Protein AF-A0A2N2G8U5-F1 (afdb_monomer)

Nearest PDB structures (foldseek):
  8p4y-assembly1_A  TM=1.638E-01  e=3.441E-01  synthetic construct
  2b5u-assembly2_C  TM=2.446E-01  e=1.918E+00  Escherichia coli

pLDDT: mean 85.61, std 13.45, range [39.53, 96.75]

Sequence (217 aa):
MKTKTIYDEILYKLIGARHGSTLIQLEGQDVLARWKEFIDVMLEFGFGPDELAEFIALLEQHRALIHDRSQSVIAKGVSLDTRNAIINDGWTWFSKVRASFARLSRTDAEVARALNEANTDLDPQLPEVIRQLKTLLQNKGSLLSPAIPVATRLTEADDLVARLVTIFGEANNAKGKPMDDTAEIDLLDGKLYVIIRDFNEAGRAAVRAGLLPDRAP

Foldseek 3Di:
DDDDDDDDLVNLLVQLVVDDLVVLLVLLVVLLVVCVVCQVLCVVVVSHPVVSVVSVVLSVVLVVLVVVVVVVVVVVVVLVVLLVVLLVLLVVLLVLLLVQCVVVLVPDVVSVVLNVVLDDPDSLCSLVSLVSSLVVLVVCVVVTDPPRPSVVSNVSSVVSSVSSCVSVVVVVVPPPPPPVSSSVSSSSSSVSVVSSVSSVVSVVVCCVVVNDPPDDD

Secondary structure (DSSP, 8-state):
-PPPPPP-HHHHHHHHTTS-HHHHHHHHHHHHHHHHHTHHHHHTTT--HHHHHHHHHHHHHHHHHHHHHHHHHHHHHHHHHHHHHHHHHHHHHHHHHHHHHTTGGGT-HHHHHHHHHT----GGGHHHHHHHHHHHHHHHGGGS-TTS-HHHHHHHHHHHHHHHHHHHHHHHHGGGSHHHHHHHHHHHHHHHHHHHHHHHHHHHHHHHTTSS-SS--

Mean predicted aligned error: 12.51 Å

Radius of gyration: 31.38 Å; Cα contacts (8 Å, |Δi|>4): 163; chains: 1; bounding box: 62×29×88 Å

Solvent-accessible surface area (backbone atoms only — not comparable to full-atom values): 12260 Å² total; per-residue (Å²): 132,83,84,85,78,87,79,52,71,68,56,22,24,63,48,8,71,74,51,58,61,72,56,52,53,49,53,48,54,56,48,52,53,51,46,67,74,41,32,80,68,35,36,83,73,74,46,35,73,67,57,48,49,53,50,50,55,52,54,51,54,48,51,51,51,56,51,51,49,54,52,50,52,50,51,48,51,56,49,49,53,52,48,52,50,54,53,49,52,48,53,51,51,52,50,53,55,53,59,68,40,57,69,53,34,77,76,34,69,67,54,36,47,53,56,58,72,49,60,80,93,51,76,90,51,45,44,59,33,47,50,54,51,43,53,46,44,73,75,49,40,87,78,45,63,87,87,54,64,54,72,60,54,53,58,53,44,56,59,45,32,54,56,46,50,51,57,62,56,49,60,70,65,59,76,75,57,70,68,60,66,53,52,54,51,18,30,47,36,16,51,52,48,52,53,53,51,51,52,52,53,45,51,56,48,35,34,75,71,67,76,40,74,94,60,83,134

Structure (mmCIF, N/CA/C/O backbone):
data_AF-A0A2N2G8U5-F1
#
_entry.id   AF-A0A2N2G8U5-F1
#
loop_
_atom_site.group_PDB
_atom_site.id
_atom_site.type_symbol
_atom_site.label_atom_id
_atom_site.label_alt_id
_atom_site.label_comp_id
_atom_site.label_asym_id
_atom_site.label_entity_id
_atom_site.label_seq_id
_atom_site.pdbx_PDB_ins_code
_atom_site.Cartn_x
_atom_site.Cartn_y
_atom_site.Cartn_z
_atom_site.occupancy
_atom_site.B_iso_or_equiv
_atom_site.auth_seq_id
_atom_site.auth_comp_id
_atom_site.auth_asym_id
_atom_site.auth_atom_id
_atom_site.pdbx_PDB_model_num
ATOM 1 N N . MET A 1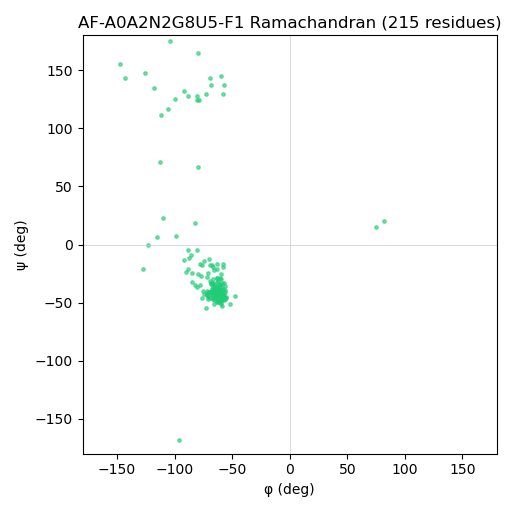 1 ? 6.379 1.447 -46.218 1.00 45.28 1 MET A N 1
ATOM 2 C CA . MET A 1 1 ? 6.858 2.328 -45.131 1.00 45.28 1 MET A CA 1
ATOM 3 C C . MET A 1 1 ? 5.762 2.362 -44.072 1.00 45.28 1 MET A C 1
ATOM 5 O O . MET A 1 1 ? 4.639 2.677 -44.441 1.00 45.28 1 MET A O 1
ATOM 9 N N . LYS A 1 2 ? 6.008 1.919 -42.828 1.00 53.41 2 LYS A N 1
ATOM 10 C CA . LYS A 1 2 ? 4.979 2.000 -41.771 1.00 53.41 2 LYS A CA 1
ATOM 11 C C . LYS A 1 2 ? 4.748 3.477 -41.427 1.00 53.41 2 LYS A C 1
ATOM 13 O O . LYS A 1 2 ? 5.720 4.223 -41.326 1.00 53.41 2 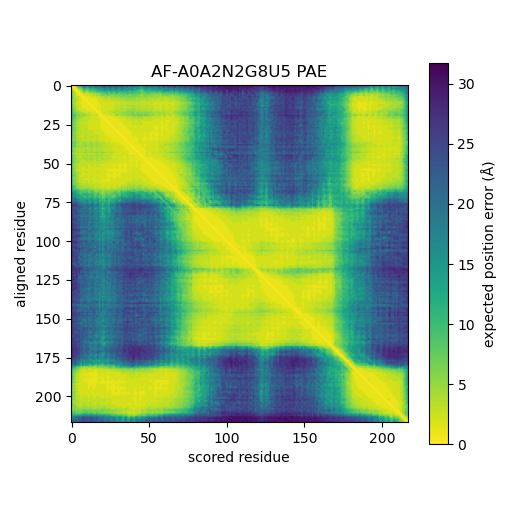LYS A O 1
ATOM 18 N N . THR A 1 3 ? 3.494 3.892 -41.260 1.00 59.34 3 THR A N 1
ATOM 19 C CA . THR A 1 3 ? 3.146 5.236 -40.778 1.00 59.34 3 THR A CA 1
ATOM 20 C C . THR A 1 3 ? 3.780 5.456 -39.405 1.00 59.34 3 THR A C 1
ATOM 22 O O . THR A 1 3 ? 3.652 4.600 -38.530 1.00 59.34 3 THR A O 1
ATOM 25 N N . LYS A 1 4 ? 4.495 6.570 -39.222 1.00 68.62 4 LYS A N 1
ATOM 26 C CA . LYS A 1 4 ? 5.050 6.949 -37.919 1.00 68.62 4 LYS A CA 1
ATOM 27 C C . LYS A 1 4 ? 3.934 7.561 -37.074 1.00 68.62 4 LYS A C 1
ATOM 29 O O . LYS A 1 4 ? 3.266 8.491 -37.518 1.00 68.62 4 LYS A O 1
ATOM 34 N N . THR A 1 5 ? 3.718 7.008 -35.885 1.00 76.06 5 THR A N 1
ATOM 35 C CA . THR A 1 5 ? 2.728 7.501 -34.923 1.00 76.06 5 THR A CA 1
ATOM 36 C C . THR A 1 5 ? 3.394 8.502 -33.989 1.00 76.06 5 THR A C 1
ATOM 38 O O . THR A 1 5 ? 4.467 8.219 -33.463 1.00 76.06 5 THR A O 1
ATOM 41 N N . ILE A 1 6 ? 2.760 9.655 -33.778 1.00 83.12 6 ILE A N 1
ATOM 42 C CA . ILE A 1 6 ? 3.148 10.588 -32.717 1.00 83.12 6 ILE A CA 1
ATOM 43 C C . ILE A 1 6 ? 2.539 10.071 -31.415 1.00 83.12 6 ILE A C 1
ATOM 45 O O . ILE A 1 6 ? 1.342 9.785 -31.366 1.00 83.12 6 ILE A O 1
ATOM 49 N N . TYR A 1 7 ? 3.366 9.933 -30.385 1.00 86.12 7 TYR A N 1
ATOM 50 C CA . TYR A 1 7 ? 2.936 9.483 -29.069 1.00 86.12 7 TYR A CA 1
ATOM 51 C C . TYR A 1 7 ? 2.769 10.677 -28.133 1.00 86.12 7 TYR A C 1
ATOM 53 O O . TYR A 1 7 ? 3.701 11.458 -27.948 1.00 86.12 7 TYR A O 1
ATOM 61 N N . ASP A 1 8 ? 1.589 10.795 -27.535 1.00 88.50 8 ASP A N 1
ATOM 62 C CA . ASP A 1 8 ? 1.323 11.670 -26.399 1.00 88.50 8 ASP A CA 1
ATOM 63 C C . ASP A 1 8 ? 1.230 10.845 -25.104 1.00 88.50 8 ASP A C 1
ATOM 65 O O . ASP A 1 8 ? 1.303 9.611 -25.113 1.00 88.50 8 ASP A O 1
ATOM 69 N N . GLU A 1 9 ? 1.084 11.518 -23.962 1.00 88.38 9 GLU A N 1
ATOM 70 C CA . GLU A 1 9 ? 0.987 10.837 -22.666 1.00 88.38 9 GLU A CA 1
ATOM 71 C C . GLU A 1 9 ? -0.193 9.864 -22.587 1.00 88.38 9 GLU A C 1
ATOM 73 O O . GLU A 1 9 ? -0.090 8.829 -21.930 1.00 88.38 9 GLU A O 1
ATOM 78 N N . ILE A 1 10 ? -1.306 10.173 -23.257 1.00 87.44 10 ILE A N 1
ATOM 79 C CA . ILE A 1 10 ? -2.502 9.325 -23.260 1.00 87.44 10 ILE A CA 1
ATOM 80 C C . ILE A 1 10 ? -2.195 8.018 -23.989 1.00 87.44 10 ILE A C 1
ATOM 82 O O . ILE A 1 10 ? -2.493 6.935 -23.482 1.00 87.44 10 ILE A O 1
ATOM 86 N N . LEU A 1 11 ? -1.569 8.101 -25.161 1.00 87.56 11 LEU A N 1
ATOM 87 C CA . LEU A 1 11 ? -1.231 6.936 -25.959 1.00 87.56 11 LEU A CA 1
ATOM 88 C C . LEU A 1 11 ? -0.156 6.083 -25.284 1.00 87.56 11 LEU A C 1
ATOM 90 O O . LEU A 1 11 ? -0.267 4.858 -25.307 1.00 87.56 11 LEU A O 1
ATOM 94 N N . TYR A 1 12 ? 0.838 6.700 -24.639 1.00 91.81 12 TYR A N 1
ATOM 95 C CA . TYR A 1 12 ? 1.815 5.961 -23.839 1.00 91.81 12 TYR A CA 1
ATOM 96 C C . TYR A 1 12 ? 1.148 5.216 -22.680 1.00 91.81 12 TYR A C 1
ATOM 98 O O . TYR A 1 12 ? 1.357 4.013 -22.562 1.00 91.81 12 TYR A O 1
ATOM 106 N N . LYS A 1 13 ? 0.276 5.867 -21.900 1.00 88.19 13 LYS A N 1
ATOM 107 C CA . LYS A 1 13 ? -0.477 5.200 -20.821 1.00 88.19 13 LYS A CA 1
ATOM 108 C C . LYS A 1 13 ? -1.311 4.028 -21.341 1.00 88.19 13 LYS A C 1
ATOM 110 O O . LYS A 1 13 ? -1.303 2.953 -20.755 1.00 88.19 13 LYS A O 1
ATOM 115 N N . LEU A 1 14 ? -1.990 4.197 -22.480 1.00 87.75 14 LEU A N 1
ATOM 116 C CA . LEU A 1 14 ? -2.773 3.123 -23.108 1.00 87.75 14 LEU A CA 1
ATOM 117 C C . LEU A 1 14 ? -1.921 1.935 -23.564 1.00 87.75 14 LEU A C 1
ATOM 119 O O . LEU A 1 14 ? -2.423 0.811 -23.597 1.00 87.75 14 LEU A O 1
ATOM 123 N N . ILE A 1 15 ? -0.675 2.181 -23.970 1.00 88.25 15 ILE A N 1
ATOM 124 C CA . ILE A 1 15 ? 0.283 1.126 -24.301 1.00 88.25 15 ILE A CA 1
ATOM 125 C C . ILE A 1 15 ? 0.752 0.455 -23.014 1.00 88.25 15 ILE A C 1
ATOM 127 O O . ILE A 1 15 ? 0.601 -0.757 -22.896 1.00 88.25 15 ILE A O 1
ATOM 131 N N . GLY A 1 16 ? 1.259 1.220 -22.046 1.00 87.12 16 GLY A N 1
ATOM 132 C CA . GLY A 1 16 ? 1.810 0.671 -20.810 1.00 87.12 16 GLY A CA 1
ATOM 133 C C . GLY A 1 16 ? 0.798 -0.134 -20.008 1.00 87.12 16 GLY A C 1
ATOM 134 O O . GLY A 1 16 ? 1.109 -1.250 -19.624 1.00 87.12 16 GLY A O 1
ATOM 135 N N . ALA A 1 17 ? -0.460 0.309 -19.924 1.00 86.69 17 ALA A N 1
ATOM 136 C CA . ALA A 1 17 ? -1.533 -0.437 -19.257 1.00 86.69 17 ALA A CA 1
ATOM 137 C C . ALA A 1 17 ? -1.781 -1.855 -19.831 1.00 86.69 17 ALA A C 1
ATOM 139 O O . ALA A 1 17 ? -2.457 -2.673 -19.206 1.00 86.69 17 ALA A O 1
ATOM 140 N N . ARG A 1 18 ? -1.280 -2.163 -21.039 1.00 87.38 18 ARG A N 1
ATOM 141 C CA . ARG A 1 18 ? -1.387 -3.491 -21.677 1.00 87.38 18 ARG A CA 1
ATOM 142 C C . ARG A 1 18 ? -0.202 -4.405 -21.377 1.00 87.38 18 ARG A C 1
ATOM 144 O O . ARG A 1 18 ? -0.283 -5.597 -21.674 1.00 87.38 18 ARG A O 1
ATOM 151 N N . HIS A 1 19 ? 0.885 -3.868 -20.835 1.00 84.00 19 HIS A N 1
ATOM 152 C CA . HIS A 1 19 ? 2.121 -4.591 -20.571 1.00 84.00 19 HIS A CA 1
ATOM 153 C C . HIS A 1 19 ? 2.400 -4.595 -19.065 1.00 84.00 19 HIS A C 1
ATOM 155 O O . HIS A 1 19 ? 2.258 -3.590 -18.387 1.00 84.00 19 HIS A O 1
ATOM 161 N N . GLY A 1 20 ? 2.768 -5.748 -18.504 1.00 82.06 20 GLY A N 1
ATOM 162 C CA . GLY A 1 20 ? 3.081 -5.817 -17.076 1.00 82.06 20 GLY A CA 1
ATOM 163 C C . GLY A 1 20 ? 4.417 -5.139 -16.770 1.00 82.06 20 GLY A C 1
ATOM 164 O O . GLY A 1 20 ? 5.421 -5.512 -17.375 1.00 82.06 20 GLY A O 1
ATOM 165 N N . SER A 1 21 ? 4.461 -4.236 -15.786 1.00 87.44 21 SER A N 1
ATOM 166 C CA . SER A 1 21 ? 5.664 -3.448 -15.463 1.00 87.44 21 SER A CA 1
ATOM 167 C C . SER A 1 21 ? 6.899 -4.301 -15.157 1.00 87.44 21 SER A C 1
ATOM 169 O O . SER A 1 21 ? 8.015 -3.983 -15.556 1.00 87.44 21 SER A O 1
ATOM 171 N N . THR A 1 22 ? 6.732 -5.464 -14.517 1.00 87.25 22 THR A N 1
ATOM 172 C CA . THR A 1 22 ? 7.847 -6.404 -14.299 1.00 87.25 22 THR A CA 1
ATOM 173 C C . THR A 1 22 ? 8.424 -6.947 -15.609 1.00 87.25 22 THR A C 1
ATOM 175 O O . THR A 1 22 ? 9.636 -7.104 -15.714 1.00 87.25 22 THR A O 1
ATOM 178 N N . LEU A 1 23 ? 7.580 -7.217 -16.610 1.00 89.00 23 LEU A N 1
ATOM 179 C CA . LEU A 1 23 ? 8.029 -7.689 -17.921 1.00 89.00 23 LEU A CA 1
ATOM 180 C C . LEU A 1 23 ? 8.753 -6.576 -18.679 1.00 89.00 23 LEU A C 1
ATOM 182 O O . LEU A 1 23 ? 9.840 -6.821 -19.188 1.00 89.00 23 LEU A O 1
ATOM 186 N N . ILE A 1 24 ? 8.212 -5.351 -18.678 1.00 93.00 24 ILE A N 1
ATOM 187 C CA . ILE A 1 24 ? 8.877 -4.188 -19.286 1.00 93.00 24 ILE A CA 1
ATOM 188 C C . ILE A 1 24 ? 10.235 -3.925 -18.634 1.00 93.00 24 ILE A C 1
ATOM 190 O O . ILE A 1 24 ? 11.216 -3.677 -19.332 1.00 93.00 24 ILE A O 1
ATOM 194 N N . GLN A 1 25 ? 10.328 -4.039 -17.307 1.00 92.44 25 GLN A N 1
ATOM 195 C CA . GLN A 1 25 ? 11.598 -3.884 -16.604 1.00 92.44 25 GLN A CA 1
ATOM 196 C C . GLN A 1 25 ? 12.623 -4.942 -17.031 1.00 92.44 25 GLN A C 1
ATOM 198 O O . GLN A 1 25 ? 13.787 -4.601 -17.229 1.00 92.44 25 GLN A O 1
ATOM 203 N N . LEU A 1 26 ? 12.215 -6.208 -17.166 1.00 92.12 26 LEU A N 1
ATOM 204 C CA . LEU A 1 26 ? 13.095 -7.295 -17.606 1.00 92.12 26 LEU A CA 1
ATOM 205 C C . LEU A 1 26 ? 13.548 -7.099 -19.057 1.00 92.12 26 LEU A C 1
ATOM 207 O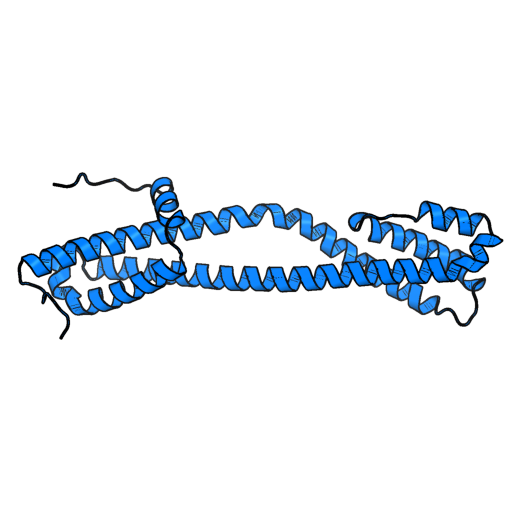 O . LEU A 1 26 ? 14.748 -7.073 -19.320 1.00 92.12 26 LEU A O 1
ATOM 211 N N . GLU A 1 27 ? 12.607 -6.872 -19.976 1.00 93.31 27 GLU A N 1
ATOM 212 C CA . GLU A 1 27 ? 12.915 -6.609 -21.388 1.00 93.31 27 GLU A CA 1
ATOM 213 C C . GLU A 1 27 ? 13.807 -5.372 -21.554 1.00 93.31 27 GLU A C 1
ATOM 215 O O . GLU A 1 27 ? 14.711 -5.358 -22.390 1.00 93.31 27 GLU A O 1
ATOM 220 N N . GLY A 1 28 ? 13.601 -4.342 -20.729 1.00 94.12 28 GLY A N 1
ATOM 221 C CA . GLY A 1 28 ? 14.431 -3.146 -20.731 1.00 94.12 28 GLY A CA 1
ATOM 222 C C . GLY A 1 28 ? 15.876 -3.413 -20.309 1.00 94.12 28 GLY A C 1
ATOM 223 O O . GLY A 1 28 ? 16.792 -2.851 -20.906 1.00 94.12 28 GLY A O 1
ATOM 224 N N . GLN A 1 29 ? 16.108 -4.299 -19.333 1.00 94.38 29 GLN A N 1
ATOM 225 C CA . GLN A 1 29 ? 17.464 -4.715 -18.945 1.00 94.38 29 GLN A CA 1
ATOM 226 C C . GLN A 1 29 ? 18.150 -5.529 -20.053 1.00 94.38 29 GLN A C 1
ATOM 228 O O . GLN A 1 29 ? 19.331 -5.310 -20.327 1.00 94.38 29 GLN A O 1
ATOM 233 N N . ASP A 1 30 ? 17.409 -6.406 -20.733 1.00 93.31 30 ASP A N 1
ATOM 234 C CA . ASP A 1 30 ? 17.931 -7.179 -21.865 1.00 93.31 30 ASP A CA 1
ATOM 235 C C . ASP A 1 30 ? 18.315 -6.268 -23.042 1.00 93.31 30 ASP A C 1
ATOM 237 O O . ASP A 1 30 ? 19.391 -6.414 -23.632 1.00 93.31 30 ASP A O 1
ATOM 241 N N . VAL A 1 31 ? 17.460 -5.292 -23.372 1.00 94.50 31 VAL A N 1
ATOM 242 C CA . VAL A 1 31 ? 17.755 -4.279 -24.396 1.00 94.50 31 VAL A CA 1
ATOM 243 C C . VAL A 1 31 ? 18.943 -3.418 -23.991 1.00 94.50 31 VAL A C 1
ATOM 245 O O . VAL A 1 31 ? 19.820 -3.201 -24.818 1.00 94.50 31 VAL A O 1
ATOM 248 N N . LEU A 1 32 ? 19.025 -2.977 -22.734 1.00 95.12 32 LEU A N 1
ATOM 249 C CA . LEU A 1 32 ? 20.158 -2.201 -22.227 1.00 95.12 32 LEU A CA 1
ATOM 250 C C . LEU A 1 32 ? 21.490 -2.936 -22.437 1.00 95.12 32 LEU A C 1
ATOM 252 O O . LEU A 1 32 ? 22.464 -2.330 -22.887 1.00 95.12 32 LEU A O 1
ATOM 256 N N . ALA A 1 33 ? 21.540 -4.233 -22.123 1.00 93.75 33 ALA A N 1
ATOM 257 C CA . ALA A 1 33 ? 22.739 -5.044 -22.315 1.00 93.75 33 ALA A CA 1
ATOM 258 C C . ALA A 1 33 ? 23.136 -5.127 -23.799 1.00 93.75 33 ALA A C 1
ATOM 260 O O . ALA A 1 33 ? 24.279 -4.831 -24.145 1.00 93.75 33 ALA A O 1
ATOM 261 N N . ARG A 1 34 ? 22.177 -5.441 -24.680 1.00 91.69 34 ARG A N 1
ATOM 262 C CA . ARG A 1 34 ? 22.410 -5.541 -26.133 1.00 91.69 34 ARG A CA 1
ATOM 263 C C . ARG A 1 34 ? 22.779 -4.210 -26.772 1.00 91.69 34 ARG A C 1
ATOM 265 O O . ARG A 1 34 ? 23.605 -4.166 -27.676 1.00 91.69 34 ARG A O 1
ATOM 272 N N . TRP A 1 35 ? 22.164 -3.122 -26.326 1.00 94.69 35 TRP A N 1
ATOM 273 C CA . TRP A 1 35 ? 22.453 -1.792 -26.844 1.00 94.69 35 TRP A CA 1
ATOM 274 C C . TRP A 1 35 ? 23.889 -1.396 -26.512 1.00 94.69 35 TRP A C 1
ATOM 276 O O . TRP A 1 35 ? 24.611 -0.954 -27.396 1.00 94.69 35 TRP A O 1
ATOM 286 N N . LYS A 1 36 ? 24.350 -1.652 -25.282 1.00 93.88 36 LYS A N 1
ATOM 287 C CA . LYS A 1 36 ? 25.759 -1.449 -24.911 1.00 93.88 36 LYS A CA 1
ATOM 288 C C . LYS A 1 36 ? 26.717 -2.306 -25.738 1.00 93.88 36 LYS A C 1
ATOM 290 O O . LYS A 1 36 ? 27.770 -1.816 -26.123 1.00 93.88 36 LYS A O 1
ATOM 295 N N . GLU A 1 37 ? 26.358 -3.562 -25.997 1.00 93.31 37 GLU A N 1
ATOM 296 C CA . GLU A 1 37 ? 27.172 -4.495 -26.786 1.00 93.31 37 GLU A CA 1
ATOM 297 C C . GLU A 1 37 ? 27.342 -4.039 -28.242 1.00 93.31 37 GLU A C 1
ATOM 299 O O . GLU A 1 37 ? 28.440 -4.110 -28.787 1.00 93.31 37 GLU A O 1
ATOM 304 N N . PHE A 1 38 ? 26.273 -3.532 -28.858 1.00 92.19 38 PHE A N 1
ATOM 305 C CA . PHE A 1 38 ? 26.242 -3.188 -30.282 1.00 92.19 38 PHE A CA 1
ATOM 306 C C . PHE A 1 38 ? 26.179 -1.684 -30.555 1.00 92.19 38 PHE A C 1
ATOM 308 O O . PHE A 1 38 ? 25.719 -1.279 -31.623 1.00 92.19 38 PHE A O 1
ATOM 315 N N . ILE A 1 39 ? 26.621 -0.848 -29.612 1.00 92.44 39 ILE A N 1
ATOM 316 C CA . ILE A 1 39 ? 26.421 0.605 -29.687 1.00 92.44 39 ILE A CA 1
ATOM 317 C C . ILE A 1 39 ? 27.013 1.229 -30.953 1.00 92.44 39 ILE A C 1
ATOM 319 O O . ILE A 1 39 ? 26.363 2.069 -31.567 1.00 92.44 39 ILE A O 1
ATOM 323 N N . ASP A 1 40 ? 28.180 0.762 -31.400 1.00 92.12 40 ASP A N 1
ATOM 324 C CA . ASP A 1 40 ? 28.836 1.286 -32.603 1.00 92.12 40 ASP A CA 1
ATOM 325 C C . ASP A 1 40 ? 28.002 1.035 -33.868 1.00 92.12 40 ASP A C 1
ATOM 327 O O . ASP A 1 40 ? 27.869 1.916 -34.714 1.00 92.12 40 ASP A O 1
ATOM 331 N N . VAL A 1 41 ? 27.381 -0.145 -33.978 1.00 91.31 41 VAL A N 1
ATOM 332 C CA . VAL A 1 41 ? 26.504 -0.495 -35.108 1.00 91.31 41 VAL A CA 1
ATOM 333 C C . VAL A 1 41 ? 25.165 0.226 -34.990 1.00 91.31 41 VAL A C 1
ATOM 335 O O . VAL A 1 41 ? 24.631 0.734 -35.971 1.00 91.31 41 VAL A O 1
ATOM 338 N N . MET A 1 42 ? 24.605 0.282 -33.783 1.00 90.25 42 MET A N 1
ATOM 339 C CA . MET A 1 42 ? 23.291 0.872 -33.528 1.00 90.25 42 MET A CA 1
ATOM 340 C C . MET A 1 42 ? 23.293 2.402 -33.660 1.00 90.25 42 MET A C 1
ATOM 342 O O . MET A 1 42 ? 22.261 2.978 -34.015 1.00 90.25 42 MET A O 1
ATOM 346 N N . LEU A 1 43 ? 24.448 3.052 -33.488 1.00 90.94 43 LEU A N 1
ATOM 347 C CA . LEU A 1 43 ? 24.638 4.477 -33.756 1.00 90.94 43 LEU A CA 1
ATOM 348 C C . LEU A 1 43 ? 24.259 4.845 -35.200 1.00 90.94 43 LEU A C 1
ATOM 350 O O . LEU A 1 43 ? 23.600 5.862 -35.412 1.00 90.94 43 LEU A O 1
ATOM 354 N N . GLU A 1 44 ? 24.577 3.997 -36.186 1.00 90.25 44 GLU A N 1
ATOM 355 C CA . GLU A 1 44 ? 24.201 4.224 -37.594 1.00 90.25 44 GLU A CA 1
ATOM 356 C C . GLU A 1 44 ? 22.677 4.234 -37.814 1.00 90.25 44 GLU A C 1
ATOM 358 O O . GLU A 1 44 ? 22.179 4.807 -38.784 1.00 90.25 44 GLU A O 1
ATOM 363 N N . PHE A 1 45 ? 21.922 3.634 -36.890 1.00 88.88 45 PHE A N 1
ATOM 364 C CA . PHE A 1 45 ? 20.460 3.592 -36.896 1.00 88.88 45 PHE A CA 1
ATOM 365 C C . PHE A 1 45 ? 19.824 4.652 -35.982 1.00 88.88 45 PHE A C 1
ATOM 367 O O . PHE A 1 45 ? 18.604 4.640 -35.809 1.00 88.88 45 PHE A O 1
ATOM 374 N N . GLY A 1 46 ? 20.621 5.569 -35.421 1.00 88.50 46 GLY A N 1
ATOM 375 C CA . GLY A 1 46 ? 20.156 6.630 -34.522 1.00 88.50 46 GLY A CA 1
ATOM 376 C C . GLY A 1 46 ? 19.965 6.187 -33.069 1.00 88.50 46 GLY A C 1
ATOM 377 O O . GLY A 1 46 ? 19.213 6.820 -32.340 1.00 88.50 46 GLY A O 1
ATOM 378 N N . PHE A 1 47 ? 20.601 5.087 -32.660 1.00 91.06 47 PHE A N 1
ATOM 379 C CA . PHE A 1 47 ? 20.578 4.572 -31.290 1.00 91.06 47 PHE A CA 1
ATOM 380 C C . PHE A 1 47 ? 21.980 4.704 -30.679 1.00 91.06 47 PHE A C 1
ATOM 382 O O . PHE A 1 47 ? 22.697 3.713 -30.517 1.00 91.06 47 PHE A O 1
ATOM 389 N N . GLY A 1 48 ? 22.391 5.939 -30.391 1.00 91.19 48 GLY A N 1
ATOM 390 C CA . GLY A 1 48 ? 23.720 6.284 -29.901 1.00 91.19 48 GLY A CA 1
ATOM 391 C C . GLY A 1 48 ? 23.817 6.413 -28.374 1.00 91.19 48 GLY A C 1
ATOM 392 O O . GLY A 1 48 ? 22.914 6.002 -27.641 1.00 91.19 48 GLY A O 1
ATOM 393 N N . PRO A 1 49 ? 24.939 6.966 -27.872 1.00 93.50 49 PRO A N 1
ATOM 394 C CA . PRO A 1 49 ? 25.172 7.153 -26.439 1.00 93.50 49 PRO A CA 1
ATOM 395 C C . PRO A 1 49 ? 24.150 8.058 -25.742 1.00 93.50 49 PRO A C 1
ATOM 397 O O . PRO A 1 49 ? 23.815 7.795 -24.587 1.00 93.50 49 PRO A O 1
ATOM 400 N N . ASP A 1 50 ? 23.644 9.085 -26.428 1.00 93.75 50 ASP A N 1
ATOM 401 C CA . ASP A 1 50 ? 22.687 10.037 -25.857 1.00 93.75 50 ASP A CA 1
ATOM 402 C C . ASP A 1 50 ? 21.315 9.373 -25.663 1.00 93.75 50 ASP A C 1
ATOM 404 O O . ASP A 1 50 ? 20.759 9.398 -24.564 1.00 93.75 50 ASP A O 1
ATOM 408 N N . GLU A 1 51 ? 20.815 8.663 -26.679 1.00 93.00 51 GLU A N 1
ATOM 409 C CA . GLU A 1 51 ? 19.560 7.911 -26.586 1.00 93.00 51 GLU A CA 1
ATOM 410 C C . GLU A 1 51 ? 19.658 6.765 -25.566 1.00 93.00 51 GLU A C 1
ATOM 412 O O . GLU A 1 51 ? 18.698 6.474 -24.845 1.00 93.00 51 GLU A O 1
ATOM 417 N N . LEU A 1 52 ? 20.830 6.128 -25.458 1.00 93.50 52 LEU A N 1
ATOM 418 C CA . LEU A 1 52 ? 21.089 5.119 -24.434 1.00 93.50 52 LEU A CA 1
ATOM 419 C C . LEU A 1 52 ? 21.050 5.725 -23.023 1.00 93.50 52 LEU A C 1
ATOM 421 O O . LEU A 1 52 ? 20.508 5.103 -22.107 1.00 93.50 52 LEU A O 1
ATOM 425 N N . ALA A 1 53 ? 21.609 6.921 -22.825 1.00 94.62 53 ALA A N 1
ATOM 426 C CA . ALA A 1 53 ? 21.575 7.609 -21.537 1.00 94.62 53 ALA A CA 1
ATOM 427 C C . ALA A 1 53 ? 20.137 7.964 -21.125 1.00 94.62 53 ALA A C 1
ATOM 429 O O . ALA A 1 53 ? 19.750 7.724 -19.978 1.00 94.62 53 ALA A O 1
ATOM 430 N N . GLU A 1 54 ? 19.321 8.456 -22.062 1.00 93.81 54 GLU A N 1
ATOM 431 C CA . GLU A 1 54 ? 17.893 8.706 -21.830 1.00 93.81 54 GLU A CA 1
ATOM 432 C C . GLU A 1 54 ? 17.138 7.420 -21.469 1.00 93.81 54 GLU A C 1
ATOM 434 O O . GLU A 1 54 ? 16.354 7.396 -20.514 1.00 93.81 54 GLU A O 1
ATOM 439 N N . PHE A 1 55 ? 17.407 6.325 -22.186 1.00 95.94 55 PHE A N 1
ATOM 440 C CA . PHE A 1 55 ? 16.800 5.027 -21.907 1.00 95.94 55 PHE A CA 1
ATOM 441 C C . PHE A 1 55 ? 17.170 4.496 -20.515 1.00 95.94 55 PHE A C 1
ATOM 443 O O . PHE A 1 55 ? 16.295 4.023 -19.788 1.00 95.94 55 PHE A O 1
ATOM 450 N N . ILE A 1 56 ? 18.439 4.619 -20.109 1.00 96.19 56 ILE A N 1
ATOM 451 C CA . ILE A 1 56 ? 18.900 4.244 -18.763 1.00 96.19 56 ILE A CA 1
ATOM 452 C C . ILE A 1 56 ? 18.157 5.053 -17.699 1.00 96.19 56 ILE A C 1
ATOM 454 O O . ILE A 1 56 ? 17.630 4.465 -16.755 1.00 96.19 56 ILE A O 1
ATOM 458 N N . ALA A 1 57 ? 18.061 6.375 -17.866 1.00 95.62 57 ALA A N 1
ATOM 459 C CA . ALA A 1 57 ? 17.378 7.238 -16.907 1.00 95.62 57 ALA A CA 1
ATOM 460 C C . ALA A 1 57 ? 15.894 6.861 -16.749 1.00 95.62 57 ALA A C 1
ATOM 462 O O . ALA A 1 57 ? 15.388 6.788 -15.627 1.00 95.62 57 ALA A O 1
ATOM 463 N N . LEU A 1 58 ? 15.200 6.565 -17.854 1.00 94.56 58 LEU A N 1
ATOM 464 C CA . LEU A 1 58 ? 13.812 6.094 -17.820 1.00 94.56 58 LEU A CA 1
ATOM 465 C C . LEU A 1 58 ? 13.680 4.733 -17.124 1.00 94.56 58 LEU A C 1
ATOM 467 O O . LEU A 1 58 ? 12.757 4.531 -16.334 1.00 94.56 58 LEU A O 1
ATOM 471 N N . LEU A 1 59 ? 14.605 3.807 -17.383 1.00 93.94 59 LEU A N 1
ATOM 472 C CA . LEU A 1 59 ? 14.595 2.468 -16.794 1.00 93.94 59 LEU A CA 1
ATOM 473 C C . LEU A 1 59 ? 14.888 2.494 -15.282 1.00 93.94 59 LEU A C 1
ATOM 475 O O . LEU A 1 59 ? 14.347 1.681 -14.528 1.00 93.94 59 LEU A O 1
ATOM 479 N N . GLU A 1 60 ? 15.7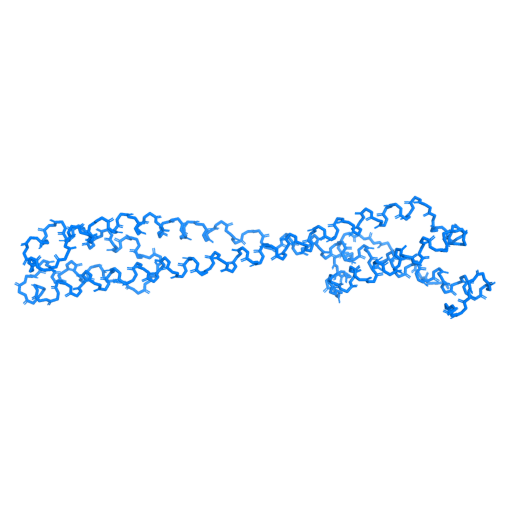16 3.432 -14.820 1.00 93.69 60 GLU A N 1
ATOM 480 C CA . GLU A 1 60 ? 15.973 3.671 -13.396 1.00 93.69 60 GLU A CA 1
ATOM 481 C C . GLU A 1 60 ? 14.766 4.293 -12.686 1.00 93.69 60 GLU A C 1
ATOM 483 O O . GLU A 1 60 ? 14.370 3.801 -11.626 1.00 93.69 60 GLU A O 1
ATOM 488 N N . GLN A 1 61 ? 14.136 5.311 -13.285 1.00 92.38 61 GLN A N 1
ATOM 489 C CA . GLN A 1 61 ? 12.895 5.908 -12.767 1.00 92.38 61 GLN A CA 1
ATOM 490 C C . GLN A 1 61 ? 11.792 4.855 -12.630 1.00 92.38 61 GLN A C 1
ATOM 492 O O . GLN A 1 61 ? 11.143 4.740 -11.589 1.00 92.38 61 GLN A O 1
ATOM 497 N N . HIS A 1 62 ? 11.631 4.028 -13.660 1.00 93.56 62 HIS A N 1
ATOM 498 C CA . HIS A 1 62 ? 10.662 2.945 -13.667 1.00 93.56 62 HIS A CA 1
ATOM 499 C C . HIS A 1 62 ? 10.938 1.902 -12.572 1.00 93.56 62 HIS A C 1
ATOM 501 O O . HIS A 1 62 ? 10.033 1.515 -11.828 1.00 93.56 62 HIS A O 1
ATOM 507 N N . ARG A 1 63 ? 12.203 1.499 -12.393 1.00 89.19 63 ARG A N 1
ATOM 508 C CA . ARG A 1 63 ? 12.610 0.589 -11.312 1.00 89.19 63 ARG A CA 1
ATOM 509 C C . ARG A 1 63 ? 12.286 1.148 -9.925 1.00 89.19 63 ARG A C 1
ATOM 511 O O . ARG A 1 63 ? 11.827 0.387 -9.070 1.00 89.19 63 ARG A O 1
ATOM 518 N N . ALA A 1 64 ? 12.546 2.435 -9.692 1.00 87.25 64 ALA A N 1
ATOM 519 C CA . ALA A 1 64 ? 12.240 3.090 -8.422 1.00 87.25 64 ALA A CA 1
ATOM 520 C C . ALA A 1 64 ? 10.732 3.058 -8.128 1.00 87.25 64 ALA A C 1
ATOM 522 O O . ALA A 1 64 ? 10.328 2.617 -7.055 1.00 87.25 64 ALA A O 1
ATOM 523 N N . LEU A 1 65 ? 9.896 3.391 -9.115 1.00 85.56 65 LEU A N 1
ATOM 524 C CA . LEU A 1 65 ? 8.437 3.369 -8.963 1.00 85.56 65 LEU A CA 1
ATOM 525 C C . LEU A 1 65 ? 7.871 1.962 -8.724 1.00 85.56 65 LEU A C 1
ATOM 527 O O . LEU A 1 65 ? 6.994 1.792 -7.873 1.00 85.56 65 LEU A O 1
ATOM 531 N N . ILE A 1 66 ? 8.388 0.928 -9.404 1.00 84.62 66 ILE A N 1
ATOM 532 C CA . ILE A 1 66 ? 8.012 -0.469 -9.112 1.00 84.62 66 ILE A CA 1
ATOM 533 C C . ILE A 1 66 ? 8.328 -0.816 -7.651 1.00 84.62 66 ILE A C 1
ATOM 535 O O . ILE A 1 66 ? 7.495 -1.401 -6.948 1.00 84.62 66 ILE A O 1
ATOM 539 N N . HIS A 1 67 ? 9.535 -0.471 -7.196 1.00 78.44 67 HIS A N 1
ATOM 540 C CA . HIS A 1 67 ? 9.969 -0.737 -5.831 1.00 78.44 67 HIS A CA 1
ATOM 541 C C . HIS A 1 67 ? 9.071 -0.022 -4.814 1.00 78.44 67 HIS A C 1
ATOM 543 O O . HIS A 1 67 ? 8.533 -0.663 -3.908 1.00 78.44 67 HIS A O 1
ATOM 549 N N . ASP A 1 68 ? 8.823 1.269 -4.993 1.00 76.50 68 ASP A N 1
ATOM 550 C CA . ASP A 1 68 ? 8.009 2.060 -4.071 1.00 76.50 68 ASP A CA 1
ATOM 551 C C . ASP A 1 68 ? 6.558 1.571 -4.016 1.00 76.50 68 ASP A C 1
ATOM 553 O O . ASP A 1 68 ? 5.966 1.481 -2.935 1.00 76.50 68 ASP A O 1
ATOM 557 N N . ARG A 1 69 ? 5.996 1.128 -5.149 1.00 71.19 69 ARG A N 1
ATOM 558 C CA . ARG A 1 69 ? 4.670 0.499 -5.189 1.00 71.19 69 ARG A CA 1
ATOM 559 C C . ARG A 1 69 ? 4.632 -0.790 -4.372 1.00 71.19 69 ARG A C 1
ATOM 561 O O . ARG A 1 69 ? 3.679 -1.004 -3.623 1.00 71.19 69 ARG A O 1
ATOM 568 N N . SER A 1 70 ? 5.656 -1.637 -4.483 1.00 65.69 70 SER A N 1
ATOM 569 C CA . SER A 1 70 ? 5.740 -2.873 -3.695 1.00 65.69 70 SER A CA 1
ATOM 570 C C . SER A 1 70 ? 5.795 -2.593 -2.187 1.00 65.69 70 SER A C 1
ATOM 572 O O . SER A 1 70 ? 5.056 -3.213 -1.420 1.00 65.69 70 SER A O 1
ATOM 574 N N . GLN A 1 71 ? 6.566 -1.583 -1.773 1.00 63.00 71 GLN A N 1
ATOM 575 C CA . GLN A 1 71 ? 6.640 -1.142 -0.379 1.00 63.00 71 GLN A CA 1
ATOM 576 C C . GLN A 1 71 ? 5.308 -0.550 0.095 1.00 63.00 71 GLN A C 1
ATOM 578 O O . GLN A 1 71 ? 4.844 -0.869 1.186 1.00 63.00 71 GLN A O 1
ATOM 583 N N . SER A 1 72 ? 4.640 0.247 -0.743 1.00 64.38 72 SER A N 1
ATOM 584 C CA . SER A 1 72 ? 3.321 0.825 -0.455 1.00 64.38 72 SER A CA 1
ATOM 585 C C . SER A 1 72 ? 2.243 -0.250 -0.274 1.00 64.38 72 SER A C 1
ATOM 587 O O . SER A 1 72 ? 1.417 -0.155 0.633 1.00 64.38 72 SER A O 1
ATOM 589 N N . VAL A 1 73 ? 2.258 -1.315 -1.083 1.00 63.84 73 VAL A N 1
ATOM 590 C CA . VAL A 1 73 ? 1.338 -2.457 -0.932 1.00 63.84 73 VAL A CA 1
ATOM 591 C C . VAL A 1 73 ? 1.589 -3.203 0.381 1.00 63.84 73 VAL A C 1
ATOM 593 O O . VAL A 1 73 ? 0.635 -3.496 1.101 1.00 63.84 73 VAL A O 1
ATOM 596 N N . ILE A 1 74 ? 2.853 -3.458 0.729 1.00 52.28 74 ILE A N 1
ATOM 597 C CA . ILE A 1 74 ? 3.223 -4.099 1.999 1.00 52.28 74 ILE A CA 1
ATOM 598 C C . ILE A 1 74 ? 2.802 -3.222 3.186 1.00 52.28 74 ILE A C 1
ATOM 600 O O . 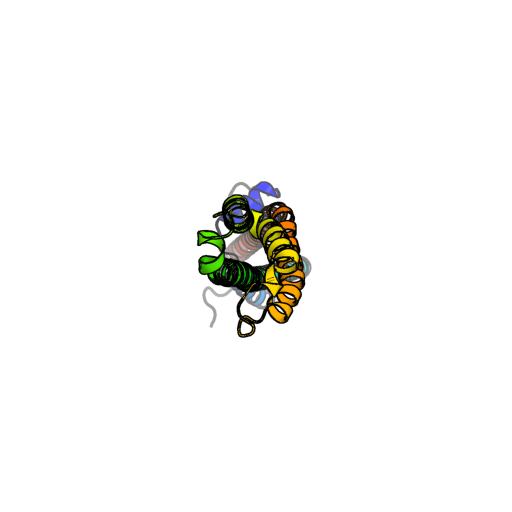ILE A 1 74 ? 2.149 -3.707 4.109 1.00 52.28 74 ILE A O 1
ATOM 604 N N . ALA A 1 75 ? 3.095 -1.920 3.136 1.00 54.69 75 ALA A N 1
ATOM 605 C CA . ALA A 1 75 ? 2.699 -0.960 4.163 1.00 54.69 75 ALA A CA 1
ATOM 606 C C . ALA A 1 75 ? 1.171 -0.897 4.335 1.00 54.69 75 ALA A C 1
ATOM 608 O O . ALA A 1 75 ? 0.682 -0.844 5.463 1.00 54.69 75 ALA A O 1
ATOM 609 N N . LYS A 1 76 ? 0.402 -0.975 3.238 1.00 61.84 76 LYS A N 1
ATOM 610 C CA . LYS A 1 76 ? -1.067 -1.082 3.284 1.00 61.84 76 LYS A CA 1
ATOM 611 C C . LYS A 1 76 ? -1.528 -2.380 3.950 1.00 61.84 76 LYS A C 1
ATOM 613 O O . LYS A 1 76 ? -2.449 -2.326 4.757 1.00 61.84 76 LYS A O 1
ATOM 618 N N . GLY A 1 77 ? -0.895 -3.517 3.656 1.00 56.12 77 GLY A N 1
ATOM 619 C CA . GLY A 1 77 ? -1.193 -4.796 4.315 1.00 56.12 77 GLY A CA 1
ATOM 620 C C . GLY A 1 77 ? -0.977 -4.731 5.829 1.00 56.12 77 GLY A C 1
ATOM 621 O O . GLY A 1 77 ? -1.896 -4.993 6.599 1.00 56.12 77 GLY A O 1
ATOM 622 N N . VAL A 1 78 ? 0.195 -4.249 6.253 1.00 56.44 78 VAL A N 1
ATOM 623 C CA . VAL A 1 78 ? 0.536 -4.055 7.675 1.00 56.44 78 VAL A CA 1
ATOM 624 C C . VAL A 1 78 ? -0.413 -3.055 8.356 1.00 56.44 78 VAL A C 1
ATOM 626 O O . VAL A 1 78 ? -0.819 -3.254 9.504 1.00 56.44 78 VAL A O 1
ATOM 629 N N . SER A 1 79 ? -0.816 -1.996 7.649 1.00 72.81 79 SER A N 1
ATOM 630 C CA . SER A 1 79 ? -1.796 -1.015 8.130 1.00 72.81 79 SER A CA 1
ATOM 631 C C . SER A 1 79 ? -3.188 -1.628 8.320 1.00 72.81 79 SER A C 1
ATOM 633 O O . SER A 1 79 ? -3.837 -1.351 9.329 1.00 72.81 79 SER A O 1
ATOM 635 N N . LEU A 1 80 ? -3.639 -2.498 7.409 1.00 76.06 80 LEU A N 1
ATOM 636 C CA . LEU A 1 80 ? -4.930 -3.185 7.522 1.00 76.06 80 LEU A CA 1
ATOM 637 C C . LEU A 1 80 ? -4.961 -4.172 8.691 1.00 76.06 80 LEU A C 1
ATOM 639 O O . LEU A 1 80 ? -5.937 -4.176 9.439 1.00 76.06 80 LEU A O 1
ATOM 643 N N . ASP A 1 81 ? -3.899 -4.949 8.898 1.00 75.25 81 ASP A N 1
ATOM 644 C CA . ASP A 1 81 ? -3.808 -5.869 10.039 1.00 75.25 81 ASP A CA 1
ATOM 645 C C . ASP A 1 81 ? -3.809 -5.107 11.366 1.00 75.25 81 ASP A C 1
ATOM 647 O O . ASP A 1 81 ? -4.560 -5.438 12.286 1.00 75.25 81 ASP A O 1
ATOM 651 N N . THR A 1 82 ? -3.036 -4.020 11.438 1.00 82.12 82 THR A N 1
ATOM 652 C CA . THR A 1 82 ? -3.013 -3.128 12.605 1.00 82.12 82 THR A CA 1
ATOM 653 C C . THR A 1 82 ? -4.392 -2.519 12.862 1.00 82.12 82 THR A C 1
ATOM 655 O O . THR A 1 82 ? -4.868 -2.499 13.999 1.00 82.12 82 THR A O 1
ATOM 658 N N . ARG A 1 83 ? -5.074 -2.061 11.806 1.00 83.94 83 ARG A N 1
ATOM 659 C CA . ARG A 1 83 ? -6.434 -1.517 11.876 1.00 83.94 83 ARG A CA 1
ATOM 660 C C . ARG A 1 83 ? -7.431 -2.554 12.393 1.00 83.94 83 ARG A C 1
ATOM 662 O O . ARG A 1 83 ? -8.194 -2.251 13.306 1.00 83.94 83 ARG A O 1
ATOM 669 N N . ASN A 1 84 ? -7.415 -3.764 11.842 1.00 86.75 84 ASN A N 1
ATOM 670 C CA . ASN A 1 84 ? -8.305 -4.847 12.255 1.00 86.75 84 ASN A CA 1
ATOM 671 C C . ASN A 1 84 ? -8.056 -5.251 13.711 1.00 86.75 84 ASN A C 1
ATOM 673 O O . ASN A 1 84 ? -9.012 -5.447 14.459 1.00 86.75 84 ASN A O 1
ATOM 677 N N . ALA A 1 85 ? -6.791 -5.304 14.140 1.00 90.56 85 ALA A N 1
ATOM 678 C CA . ALA A 1 85 ? -6.437 -5.557 15.533 1.00 90.56 85 ALA A CA 1
ATOM 679 C C . ALA A 1 85 ? -7.000 -4.473 16.469 1.00 90.56 85 ALA A C 1
ATOM 681 O O . ALA A 1 85 ? -7.621 -4.804 17.474 1.00 90.56 85 ALA A O 1
ATOM 682 N N . ILE A 1 86 ? -6.872 -3.188 16.109 1.00 91.94 86 ILE A N 1
ATOM 683 C CA . ILE A 1 86 ? -7.444 -2.066 16.879 1.00 91.94 86 ILE A CA 1
ATOM 684 C C . ILE A 1 86 ? -8.975 -2.179 16.987 1.00 91.94 86 ILE A C 1
ATOM 686 O O . ILE A 1 86 ? -9.530 -2.003 18.073 1.00 91.94 86 ILE A O 1
ATOM 690 N N . ILE A 1 87 ? -9.663 -2.480 15.880 1.00 92.12 87 ILE A N 1
ATOM 691 C CA . ILE A 1 87 ? -11.125 -2.658 15.860 1.00 92.12 87 ILE A CA 1
ATOM 692 C C . ILE A 1 87 ? -11.530 -3.837 16.754 1.00 92.12 87 ILE A C 1
ATOM 694 O O . ILE A 1 87 ? -12.429 -3.709 17.588 1.00 92.12 87 ILE A O 1
ATOM 698 N N . ASN A 1 88 ? -10.830 -4.966 16.637 1.00 94.94 88 ASN A N 1
ATOM 699 C CA . ASN A 1 88 ? -11.080 -6.153 17.446 1.00 94.94 88 ASN A CA 1
ATOM 700 C C . ASN A 1 88 ? -10.837 -5.908 18.946 1.00 94.94 88 ASN A C 1
ATOM 702 O O . ASN A 1 88 ? -11.637 -6.350 19.775 1.00 94.94 88 ASN A O 1
ATOM 706 N N . ASP A 1 89 ? -9.781 -5.174 19.307 1.00 95.38 89 ASP A N 1
ATOM 707 C CA . ASP A 1 89 ? -9.517 -4.758 20.688 1.00 95.38 89 ASP A CA 1
ATOM 708 C C . ASP A 1 89 ? -10.690 -3.928 21.239 1.00 95.38 89 ASP A C 1
ATOM 710 O O . ASP A 1 89 ? -11.171 -4.182 22.348 1.00 95.38 89 ASP A O 1
ATOM 714 N N . GLY A 1 90 ? -11.199 -2.981 20.441 1.00 94.50 90 GLY A N 1
ATOM 715 C CA . GLY A 1 90 ? -12.352 -2.149 20.787 1.00 94.50 90 GLY A CA 1
ATOM 716 C C . GLY A 1 90 ? -13.627 -2.965 21.025 1.00 94.50 90 GLY A C 1
ATOM 717 O O . GLY A 1 90 ? -14.275 -2.809 22.063 1.00 94.50 90 GLY A O 1
ATOM 718 N N . TRP A 1 91 ? -13.965 -3.890 20.121 1.00 95.94 91 TRP A N 1
ATOM 719 C CA . TRP A 1 91 ? -15.136 -4.767 20.267 1.00 95.94 91 TRP A CA 1
ATOM 720 C C . TRP A 1 91 ? -15.008 -5.732 21.445 1.00 95.94 91 TRP A C 1
ATOM 722 O O . TRP A 1 91 ? -15.981 -6.012 22.157 1.00 95.94 91 TRP A O 1
ATOM 732 N N . THR A 1 92 ? -13.792 -6.212 21.692 1.00 95.94 92 THR A N 1
ATOM 733 C CA . THR A 1 92 ? -13.479 -7.052 22.845 1.00 95.94 92 THR A CA 1
ATOM 734 C C . THR A 1 92 ? -13.690 -6.280 24.145 1.00 95.94 92 THR A C 1
ATOM 736 O O . THR A 1 92 ? -14.320 -6.795 25.074 1.00 95.94 92 THR A O 1
ATOM 739 N N . TRP A 1 93 ? -13.198 -5.040 24.228 1.00 96.62 93 TRP A N 1
ATOM 740 C CA . TRP A 1 93 ? -13.415 -4.168 25.382 1.00 96.62 93 TRP A CA 1
ATOM 741 C C . TRP A 1 93 ? -14.907 -3.887 25.593 1.00 96.62 93 TRP A C 1
ATOM 743 O O . TRP A 1 93 ? -15.422 -4.116 26.689 1.00 96.62 93 TRP A O 1
ATOM 753 N N . PHE A 1 94 ? -15.621 -3.502 24.531 1.00 94.44 94 PHE A N 1
ATOM 754 C CA . PHE A 1 94 ? -17.067 -3.265 24.539 1.00 94.44 94 PHE A CA 1
ATOM 755 C C . PHE A 1 94 ? -17.831 -4.454 25.135 1.00 94.44 94 PHE A C 1
ATOM 757 O O . PHE A 1 94 ? -18.603 -4.305 26.086 1.00 94.44 94 PHE A O 1
ATOM 764 N N . SER A 1 95 ? -17.544 -5.658 24.638 1.00 93.56 95 SER A N 1
ATOM 765 C CA . SER A 1 95 ? -18.185 -6.895 25.087 1.00 93.56 95 SER A CA 1
ATOM 766 C C . SER A 1 95 ? -17.897 -7.192 26.559 1.00 93.56 95 SER A C 1
ATOM 768 O O . SER A 1 95 ? -18.813 -7.524 27.315 1.00 93.56 95 SER A O 1
ATOM 770 N N . LYS A 1 96 ? -16.641 -7.019 27.002 1.00 94.25 96 LYS A N 1
ATOM 771 C CA . LYS A 1 96 ? -16.239 -7.212 28.406 1.00 94.25 96 LYS A CA 1
ATOM 772 C C . LYS A 1 96 ? -16.999 -6.273 29.345 1.00 94.25 96 LYS A C 1
ATOM 774 O O . LYS A 1 96 ? -17.469 -6.713 30.398 1.00 94.25 96 LYS A O 1
ATOM 779 N N . VAL A 1 97 ? -17.141 -4.996 28.983 1.00 94.38 97 VAL A N 1
ATOM 780 C CA . VAL A 1 97 ? -17.823 -4.001 29.827 1.00 94.38 97 VAL A CA 1
ATOM 781 C C . VAL A 1 97 ? -19.322 -4.267 29.899 1.00 94.38 97 VAL A C 1
ATOM 783 O O . VAL A 1 97 ? -19.874 -4.321 30.998 1.00 94.38 97 VAL A O 1
ATOM 786 N N . ARG A 1 98 ? -19.978 -4.539 28.766 1.00 92.75 98 ARG A N 1
ATOM 787 C CA . ARG A 1 98 ? -21.405 -4.905 28.758 1.00 92.75 98 ARG A CA 1
ATOM 788 C C . ARG A 1 98 ? -21.685 -6.152 29.587 1.00 92.75 98 ARG A C 1
ATOM 790 O O . ARG A 1 98 ? -22.606 -6.151 30.403 1.00 92.75 98 ARG A O 1
ATOM 797 N N . ALA A 1 99 ? -20.874 -7.197 29.414 1.00 92.50 99 ALA A N 1
ATOM 798 C CA . ALA A 1 99 ? -21.015 -8.440 30.165 1.00 92.50 99 ALA A CA 1
ATOM 799 C C . ALA A 1 99 ? -20.847 -8.220 31.677 1.00 92.50 99 ALA A C 1
ATOM 801 O O . ALA A 1 99 ? -21.591 -8.797 32.468 1.00 92.50 99 ALA A O 1
ATOM 802 N N . SER A 1 100 ? -19.933 -7.331 32.080 1.00 93.94 100 SER A N 1
ATOM 803 C CA . SER A 1 100 ? -19.715 -6.983 33.491 1.00 93.94 100 SER A CA 1
ATOM 804 C C . SER A 1 100 ? -20.964 -6.380 34.148 1.00 93.94 100 SER A C 1
ATOM 806 O O . SER A 1 100 ? -21.237 -6.653 35.315 1.00 93.94 100 SER A O 1
ATOM 808 N N . PHE A 1 101 ?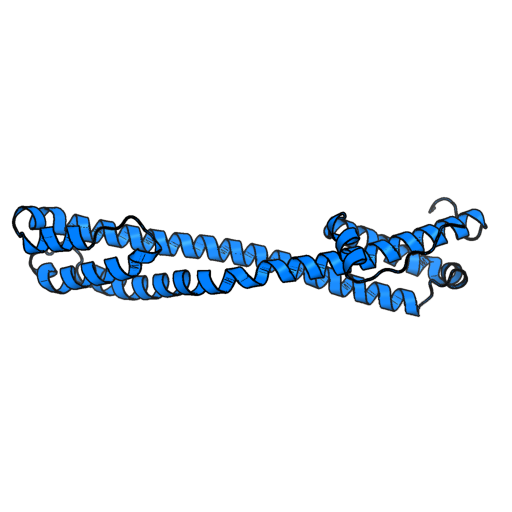 -21.769 -5.625 33.393 1.00 93.62 101 PHE A N 1
ATOM 809 C CA . PHE A 1 101 ? -23.024 -5.033 33.868 1.00 93.62 101 PHE A CA 1
ATOM 810 C C . PHE A 1 101 ? -24.260 -5.933 33.707 1.00 93.62 101 PHE A C 1
ATOM 812 O O . PHE A 1 101 ? -25.326 -5.576 34.205 1.00 93.62 101 PHE A O 1
ATOM 819 N N . ALA A 1 102 ? -24.149 -7.109 33.077 1.00 89.31 102 ALA A N 1
ATOM 820 C CA . ALA A 1 102 ? -25.300 -7.946 32.712 1.00 89.31 102 ALA A CA 1
ATOM 821 C C . ALA A 1 102 ? -26.164 -8.397 33.902 1.00 89.31 102 ALA A C 1
ATOM 823 O O . ALA A 1 102 ? -27.363 -8.630 33.754 1.00 89.31 102 ALA A O 1
ATOM 824 N N . ARG A 1 103 ? -25.567 -8.549 35.090 1.00 90.25 103 ARG A N 1
ATOM 825 C CA . ARG A 1 103 ? -26.324 -8.854 36.311 1.00 90.25 103 ARG A CA 1
ATOM 826 C C . ARG A 1 103 ? -27.039 -7.614 36.843 1.00 90.25 103 ARG A C 1
ATOM 828 O O . ARG A 1 103 ? -28.212 -7.706 37.186 1.00 90.25 103 ARG A O 1
ATOM 835 N N . LEU A 1 104 ? -26.336 -6.483 36.907 1.00 91.88 104 LEU A N 1
ATOM 836 C CA . LEU A 1 104 ? -26.856 -5.237 37.470 1.00 91.88 104 LEU A CA 1
ATOM 837 C C . LEU A 1 104 ? -27.980 -4.650 36.605 1.00 91.88 104 LEU A C 1
ATOM 839 O O . LEU A 1 104 ? -28.958 -4.147 37.145 1.00 91.88 104 LEU A O 1
ATOM 843 N N . SER A 1 105 ? -27.907 -4.805 35.280 1.00 93.12 105 SER A N 1
ATOM 844 C CA . SER A 1 105 ? -28.949 -4.353 34.348 1.00 93.12 105 SER A CA 1
ATOM 845 C C . SER A 1 105 ? -30.302 -5.049 34.526 1.00 93.12 105 SER A C 1
ATOM 847 O O . SER A 1 105 ? -31.313 -4.551 34.046 1.00 93.12 105 SER A O 1
ATOM 849 N N . ARG A 1 106 ? -30.364 -6.188 35.227 1.00 93.00 106 ARG A N 1
ATOM 850 C CA . ARG A 1 106 ? -31.639 -6.859 35.541 1.00 93.00 106 ARG A CA 1
ATOM 851 C C . ARG A 1 106 ? -32.397 -6.190 36.685 1.00 93.00 106 ARG A C 1
ATOM 853 O O . ARG A 1 106 ? -33.574 -6.474 36.872 1.00 93.00 106 ARG A O 1
ATOM 860 N N . THR A 1 107 ? -31.715 -5.360 37.469 1.00 93.38 107 THR A N 1
ATOM 861 C CA . THR A 1 107 ? -32.240 -4.769 38.709 1.00 93.38 107 THR A CA 1
ATOM 862 C C . THR A 1 107 ? -32.109 -3.247 38.756 1.00 93.38 107 THR A C 1
ATOM 864 O O . THR A 1 107 ? -32.840 -2.613 39.505 1.00 93.38 107 THR A O 1
ATOM 867 N N . ASP A 1 108 ? -31.208 -2.653 37.968 1.00 93.75 108 ASP A N 1
ATOM 868 C CA . ASP A 1 108 ? -31.028 -1.205 37.823 1.00 93.75 108 ASP A CA 1
ATOM 869 C C . ASP A 1 108 ? -31.455 -0.773 36.405 1.00 93.75 108 ASP A C 1
ATOM 871 O O . ASP A 1 108 ? -30.809 -1.105 35.405 1.00 93.75 108 ASP A O 1
ATOM 875 N N . ALA A 1 109 ? -32.566 -0.032 36.328 1.00 92.50 109 ALA A N 1
ATOM 876 C CA . ALA A 1 109 ? -33.147 0.440 35.073 1.00 92.50 109 ALA A CA 1
ATOM 877 C C . ALA A 1 109 ? -32.258 1.463 34.343 1.00 92.50 109 ALA A C 1
ATOM 879 O O . ALA A 1 109 ? -32.277 1.518 33.112 1.00 92.50 109 ALA A O 1
ATOM 880 N N . GLU A 1 110 ? -31.456 2.250 35.067 1.00 92.50 110 GLU A N 1
ATOM 881 C CA . GLU A 1 110 ? -30.526 3.206 34.459 1.00 92.50 110 GLU A CA 1
ATOM 882 C C . GLU A 1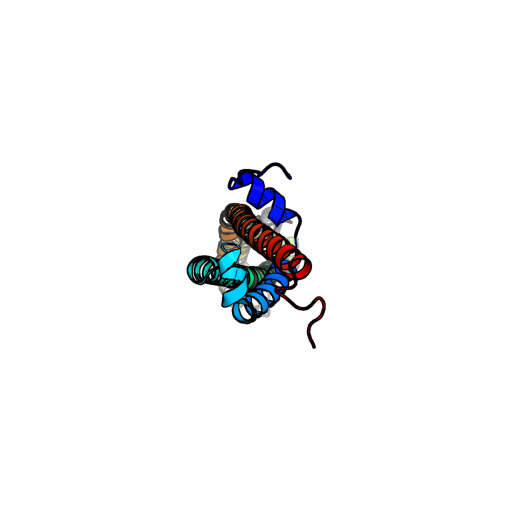 110 ? -29.381 2.474 33.766 1.00 92.50 110 GLU A C 1
ATOM 884 O O . GLU A 1 110 ? -29.010 2.830 32.648 1.00 92.50 110 GLU A O 1
ATOM 889 N N . VAL A 1 111 ? -28.862 1.415 34.394 1.00 93.19 111 VAL A N 1
ATOM 890 C CA . VAL A 1 111 ? -27.830 0.558 33.793 1.00 93.19 111 VAL A CA 1
ATOM 891 C C . VAL A 1 111 ? -28.381 -0.139 32.552 1.00 93.19 111 VAL A C 1
ATOM 893 O O . VAL A 1 111 ? -27.725 -0.140 31.513 1.00 93.19 111 VAL A O 1
ATOM 896 N N . ALA A 1 112 ? -29.595 -0.696 32.620 1.00 93.44 112 ALA A N 1
ATOM 897 C CA . ALA A 1 112 ? -30.236 -1.324 31.464 1.00 93.44 112 ALA A CA 1
ATOM 898 C C . ALA A 1 112 ? -30.395 -0.349 30.288 1.00 93.44 112 ALA A C 1
ATOM 900 O O . ALA A 1 112 ? -30.042 -0.677 29.154 1.00 93.44 112 ALA A O 1
ATOM 901 N N . ARG A 1 113 ? -30.883 0.865 30.567 1.00 94.00 113 ARG A N 1
ATOM 902 C CA . ARG A 1 113 ? -31.052 1.921 29.568 1.00 94.00 113 ARG A CA 1
ATOM 903 C C . ARG A 1 113 ? -29.719 2.334 28.948 1.00 94.00 113 ARG A C 1
ATOM 905 O O . ARG A 1 113 ? -29.611 2.314 27.728 1.00 94.00 113 ARG A O 1
ATOM 912 N N . ALA A 1 114 ? -28.703 2.614 29.764 1.00 92.12 114 ALA A N 1
ATOM 913 C CA . ALA A 1 114 ? -27.380 3.012 29.282 1.00 92.12 114 ALA A CA 1
ATOM 914 C C . ALA A 1 114 ? -26.729 1.934 28.398 1.00 92.12 114 ALA A C 1
ATOM 916 O O . ALA A 1 114 ? -26.121 2.250 27.379 1.00 92.12 114 ALA A O 1
ATOM 917 N N . LEU A 1 115 ? -26.892 0.647 28.736 1.00 92.75 115 LEU A N 1
ATOM 918 C CA . LEU A 1 115 ? -26.426 -0.443 27.874 1.00 92.75 115 LEU A CA 1
ATOM 919 C C . LEU A 1 115 ? -27.198 -0.508 26.549 1.00 92.75 115 LEU A C 1
ATOM 921 O O . LEU A 1 115 ? -26.610 -0.839 25.524 1.00 92.75 115 LEU A O 1
ATOM 925 N N . ASN A 1 116 ? -28.499 -0.232 26.531 1.00 92.31 116 ASN A N 1
ATOM 926 C CA . ASN A 1 116 ? -29.270 -0.243 25.286 1.00 92.31 116 ASN A CA 1
ATOM 927 C C . ASN A 1 116 ? -28.935 0.957 24.390 1.00 92.31 116 ASN A C 1
ATOM 929 O O . ASN A 1 116 ? -28.802 0.784 23.183 1.00 92.31 116 ASN A O 1
ATOM 933 N N . GLU A 1 117 ? -28.752 2.140 24.979 1.00 89.62 117 GLU A N 1
ATOM 934 C CA . GLU A 1 117 ? -28.344 3.362 24.273 1.00 89.62 117 GLU A CA 1
ATOM 935 C C . GLU A 1 117 ? -26.943 3.215 23.660 1.00 89.62 117 GLU A C 1
ATOM 937 O O . GLU A 1 117 ? -26.722 3.618 22.523 1.00 89.62 117 GLU A O 1
ATOM 942 N N . ALA A 1 118 ? -26.024 2.550 24.365 1.00 88.75 118 ALA A N 1
ATOM 943 C CA . ALA A 1 118 ? -24.674 2.275 23.883 1.00 88.75 118 ALA A CA 1
ATOM 944 C C . ALA A 1 118 ? -24.585 1.044 22.956 1.00 88.75 118 ALA A C 1
ATOM 946 O O . ALA A 1 118 ? -23.518 0.448 22.834 1.00 88.75 118 ALA A O 1
ATOM 947 N N . ASN A 1 119 ? -25.682 0.569 22.361 1.00 87.19 119 ASN A N 1
ATOM 948 C CA . ASN A 1 119 ? -25.640 -0.582 21.458 1.00 87.19 119 ASN A CA 1
ATOM 949 C C . ASN A 1 119 ? -25.366 -0.137 20.013 1.00 87.19 119 ASN A C 1
ATOM 951 O O . ASN A 1 119 ? -26.082 0.701 19.476 1.00 87.19 119 ASN A O 1
ATOM 955 N N . THR A 1 120 ? -24.361 -0.731 19.373 1.00 84.81 120 THR A N 1
ATOM 956 C CA . THR A 1 120 ? -24.056 -0.522 17.951 1.00 84.81 120 THR A CA 1
ATOM 957 C C . THR A 1 120 ? -23.488 -1.803 17.351 1.00 84.81 120 THR A C 1
ATOM 959 O O . THR A 1 120 ? -22.930 -2.631 18.073 1.00 84.81 120 THR A O 1
ATOM 962 N N . ASP A 1 121 ? -23.629 -1.953 16.041 1.00 86.50 121 ASP A N 1
ATOM 963 C CA . ASP A 1 121 ? -22.997 -2.963 15.189 1.00 86.50 121 ASP A CA 1
ATOM 964 C C . ASP A 1 121 ? -22.036 -2.330 14.161 1.00 86.50 121 ASP A C 1
ATOM 966 O O . ASP A 1 121 ? -21.490 -3.019 13.301 1.00 86.50 121 ASP A O 1
ATOM 970 N N . LEU A 1 122 ? -21.804 -1.014 14.255 1.00 83.75 122 LEU A N 1
ATOM 971 C CA . LEU A 1 122 ? -21.018 -0.250 13.293 1.00 83.75 122 LEU A CA 1
ATOM 972 C C . LEU A 1 122 ? -19.645 0.123 13.857 1.00 83.75 122 LEU A C 1
ATOM 974 O O . LEU A 1 122 ? -19.538 0.945 14.769 1.00 83.75 122 LEU A O 1
ATOM 978 N N . ASP A 1 123 ? -18.584 -0.387 13.225 1.00 86.62 123 ASP A N 1
ATOM 979 C CA . ASP A 1 123 ? -17.189 -0.082 13.575 1.00 86.62 123 ASP A CA 1
ATOM 980 C C . ASP A 1 123 ? -16.905 1.426 13.765 1.00 86.62 123 ASP A C 1
ATOM 982 O O . ASP A 1 123 ? -16.282 1.787 14.767 1.00 86.62 123 ASP A O 1
ATOM 986 N N . PRO A 1 124 ? -17.380 2.349 12.894 1.00 86.06 124 PRO A N 1
ATOM 987 C CA . PRO A 1 124 ? -17.091 3.777 13.052 1.00 86.06 124 PRO A CA 1
ATOM 988 C C . PRO A 1 124 ? -17.726 4.418 14.294 1.00 86.06 124 PRO A C 1
ATOM 990 O O . PRO A 1 124 ? -17.295 5.490 14.713 1.00 86.06 124 PRO A O 1
ATOM 993 N N . GLN A 1 125 ? -18.753 3.793 14.878 1.00 89.50 125 GLN A N 1
ATOM 994 C CA . GLN A 1 125 ? -19.427 4.286 16.085 1.00 89.50 125 GLN A CA 1
ATOM 995 C C . GLN A 1 125 ? -18.756 3.797 17.375 1.00 89.50 125 GLN A C 1
ATOM 997 O O . GLN A 1 125 ? -19.036 4.320 18.456 1.00 89.50 125 GLN A O 1
ATOM 1002 N N . LEU A 1 126 ? -17.833 2.836 17.272 1.00 92.19 126 LEU A N 1
ATOM 1003 C CA . LEU A 1 126 ? -17.171 2.204 18.407 1.00 92.19 126 LEU A CA 1
ATOM 1004 C C . LEU A 1 126 ? -16.456 3.188 19.358 1.00 92.19 126 LEU A C 1
ATOM 1006 O O . LEU A 1 126 ? -16.614 3.016 20.567 1.00 92.19 126 LEU A O 1
ATOM 1010 N N . PRO A 1 127 ? -15.744 4.248 18.902 1.00 93.50 127 PRO A N 1
ATOM 1011 C CA . PRO A 1 127 ? -15.151 5.226 19.819 1.00 93.50 127 PRO A CA 1
ATOM 1012 C C . PRO A 1 127 ? -16.187 5.889 20.727 1.00 93.50 127 PRO A C 1
ATOM 1014 O O . PRO A 1 127 ? -15.949 6.070 21.918 1.00 93.50 127 PRO A O 1
ATOM 1017 N N . GLU A 1 128 ? -17.337 6.256 20.166 1.00 93.50 128 GLU A N 1
ATOM 1018 C CA . GLU A 1 128 ? -18.373 6.969 20.906 1.00 93.50 128 GLU A CA 1
ATOM 1019 C C . GLU A 1 128 ? -19.072 6.051 21.905 1.00 93.50 128 GLU A C 1
ATOM 1021 O O . GLU A 1 128 ? -19.240 6.394 23.074 1.00 93.50 128 GLU A O 1
ATOM 1026 N N . VAL A 1 129 ? -19.370 4.828 21.481 1.00 94.06 129 VAL A N 1
ATOM 1027 C CA . VAL A 1 129 ? -19.925 3.802 22.360 1.00 94.06 129 VAL A CA 1
ATOM 1028 C C . VAL A 1 129 ? -18.975 3.458 23.514 1.00 94.06 129 VAL A C 1
ATOM 1030 O O . VAL A 1 129 ? -19.420 3.306 24.654 1.00 94.06 129 VAL A O 1
ATOM 1033 N N . ILE A 1 130 ? -17.660 3.395 23.271 1.00 96.38 130 ILE A N 1
ATOM 1034 C CA . ILE A 1 130 ? -16.669 3.196 24.338 1.00 96.38 130 ILE A CA 1
ATOM 1035 C C . ILE A 1 130 ? -16.694 4.359 25.337 1.00 96.38 130 ILE A C 1
ATOM 1037 O O . ILE A 1 130 ? -16.657 4.106 26.542 1.00 96.38 130 ILE A O 1
ATOM 1041 N N . ARG A 1 131 ? -16.829 5.617 24.889 1.00 96.00 131 ARG A N 1
ATOM 1042 C CA . ARG A 1 131 ? -16.968 6.773 25.800 1.00 96.00 131 ARG A CA 1
ATOM 1043 C C . ARG A 1 131 ? -18.210 6.658 26.681 1.00 96.00 131 ARG A C 1
ATOM 1045 O O . ARG A 1 131 ? -18.104 6.824 27.894 1.00 96.00 131 ARG A O 1
ATOM 1052 N N . GLN A 1 132 ? -19.355 6.307 26.101 1.00 95.50 132 GLN A N 1
ATOM 1053 C CA . GLN A 1 132 ? -20.609 6.135 26.844 1.00 95.50 132 GLN A CA 1
ATOM 1054 C C . GLN A 1 132 ? -20.497 5.029 27.905 1.00 95.50 132 GLN A C 1
ATOM 1056 O O . GLN A 1 132 ? -20.857 5.226 29.069 1.00 95.50 132 GLN A O 1
ATOM 1061 N N . LEU A 1 133 ? -19.925 3.877 27.541 1.00 96.12 133 LEU A N 1
ATOM 1062 C CA . LEU A 1 133 ? -19.700 2.772 28.476 1.00 96.12 133 LEU A CA 1
ATOM 1063 C C . LEU A 1 133 ? -18.628 3.088 29.529 1.00 96.12 133 LEU A C 1
ATOM 1065 O O . LEU A 1 133 ? -18.734 2.625 30.666 1.00 96.12 133 LEU A O 1
ATOM 1069 N N . LYS A 1 134 ? -17.620 3.898 29.192 1.00 96.75 134 LYS A N 1
ATOM 1070 C CA . LYS A 1 134 ? -16.641 4.410 30.158 1.00 96.75 134 LYS A CA 1
ATOM 1071 C C . LYS A 1 134 ? -17.330 5.283 31.206 1.00 96.75 134 LYS A C 1
ATOM 1073 O O . LYS A 1 134 ? -17.104 5.081 32.396 1.00 96.75 134 LYS A O 1
ATOM 1078 N N . THR A 1 135 ? -18.213 6.192 30.794 1.00 96.44 135 THR A N 1
ATOM 1079 C CA . THR A 1 135 ? -19.019 7.001 31.722 1.00 96.44 135 THR A CA 1
ATOM 1080 C C . THR A 1 135 ? -19.889 6.120 32.620 1.00 96.44 135 THR A C 1
ATOM 1082 O O . THR A 1 135 ? -19.958 6.347 33.828 1.00 96.44 135 THR A O 1
ATOM 1085 N N . LEU A 1 136 ? -20.488 5.054 32.078 1.00 96.19 136 LEU A N 1
ATOM 1086 C CA . LEU A 1 136 ? -21.231 4.081 32.884 1.00 96.19 136 LEU A CA 1
ATOM 1087 C C . LEU A 1 136 ? -20.333 3.378 33.921 1.00 96.19 136 LEU A C 1
ATOM 1089 O O . LEU A 1 136 ? -20.723 3.260 35.084 1.00 96.19 136 LEU A O 1
ATOM 1093 N N . LEU A 1 137 ? -19.120 2.958 33.538 1.00 95.88 137 LEU A N 1
ATOM 1094 C CA . LEU A 1 137 ? -18.128 2.392 34.462 1.00 95.88 137 LEU A CA 1
ATOM 1095 C C . LEU A 1 137 ? -17.716 3.377 35.560 1.00 95.88 137 LEU A C 1
ATOM 1097 O O . LEU A 1 137 ? -17.586 2.967 36.709 1.00 95.88 137 LEU A O 1
ATOM 1101 N N . GLN A 1 138 ? -17.538 4.660 35.243 1.00 96.69 138 GLN A N 1
ATOM 1102 C CA . GLN A 1 138 ? -17.204 5.684 36.240 1.00 96.69 138 GLN A CA 1
ATOM 1103 C C . GLN A 1 138 ? -18.336 5.867 37.257 1.00 96.69 138 GLN A C 1
ATOM 1105 O O . GLN A 1 138 ? -18.082 5.940 38.457 1.00 96.69 138 GLN A O 1
ATOM 1110 N N . ASN A 1 139 ? -19.583 5.885 36.785 1.00 95.56 139 ASN A N 1
ATOM 1111 C CA . ASN A 1 139 ? -20.742 6.191 37.623 1.00 95.56 139 ASN A CA 1
ATOM 1112 C C . ASN A 1 139 ? -21.227 4.995 38.452 1.00 95.56 139 ASN A C 1
ATOM 1114 O O . ASN A 1 139 ? -21.696 5.166 39.574 1.00 95.56 139 ASN A O 1
ATOM 1118 N N . LYS A 1 140 ? -21.163 3.782 37.890 1.00 95.56 140 LYS A N 1
ATOM 1119 C CA . LYS A 1 140 ? -21.780 2.573 38.467 1.00 95.56 140 LYS A CA 1
ATOM 1120 C C . LYS A 1 140 ? -20.775 1.445 38.713 1.00 95.56 140 LYS A C 1
ATOM 1122 O O . LYS A 1 140 ? -21.158 0.389 39.209 1.00 95.56 140 LYS A O 1
ATOM 1127 N N . GLY A 1 141 ? -19.493 1.639 38.398 1.00 92.19 141 GLY A N 1
ATOM 1128 C CA . GLY A 1 141 ? -18.462 0.608 38.543 1.00 92.19 141 GLY A CA 1
ATOM 1129 C C . GLY A 1 141 ? -18.234 0.154 39.984 1.00 92.19 141 GLY A C 1
ATOM 1130 O O . GLY A 1 141 ? -17.920 -1.010 40.203 1.00 92.19 141 GLY A O 1
ATOM 1131 N N . SER A 1 142 ? -18.468 1.019 40.975 1.00 94.69 142 SER A N 1
ATOM 1132 C CA . SER A 1 142 ? -18.395 0.658 42.401 1.00 94.69 142 SER A CA 1
ATOM 1133 C C . SER A 1 142 ? -19.485 -0.323 42.850 1.00 94.69 142 SER A C 1
ATOM 1135 O O . SER A 1 142 ? -19.335 -0.960 43.888 1.00 94.69 142 SER A O 1
ATOM 1137 N N . LEU A 1 143 ? -20.567 -0.467 42.073 1.00 93.88 143 LEU A N 1
ATOM 1138 C CA . LEU A 1 143 ? -21.655 -1.419 42.327 1.00 93.88 143 LEU A CA 1
ATOM 1139 C C . LEU A 1 143 ? -21.366 -2.814 41.750 1.00 93.88 143 LEU A C 1
ATOM 1141 O O . LEU A 1 143 ? -22.126 -3.757 41.983 1.00 93.88 143 LEU A O 1
ATOM 1145 N N . LEU A 1 144 ? -20.299 -2.950 40.960 1.00 93.19 144 LEU A N 1
ATOM 1146 C CA . LEU A 1 144 ? -19.862 -4.223 40.403 1.00 93.19 144 LEU A CA 1
ATOM 1147 C C . LEU A 1 144 ? -19.080 -5.041 41.438 1.00 93.19 144 LEU A C 1
ATOM 1149 O O . LEU A 1 144 ? -18.638 -4.541 42.469 1.00 93.19 144 LEU A O 1
ATOM 1153 N N . SER A 1 145 ? -18.899 -6.334 41.154 1.00 91.50 145 SER A N 1
ATOM 1154 C CA . SER A 1 145 ? -18.040 -7.188 41.979 1.00 91.50 145 SER A CA 1
ATOM 1155 C C . SER A 1 145 ? -16.622 -6.600 42.058 1.00 91.50 145 SER A C 1
ATOM 1157 O O . SER A 1 145 ? -16.077 -6.256 41.008 1.00 91.50 145 SER A O 1
ATOM 1159 N N . PRO A 1 146 ? -15.973 -6.581 43.239 1.00 88.25 146 PRO A N 1
ATOM 1160 C CA . PRO A 1 146 ? -14.578 -6.151 43.373 1.00 88.25 146 PRO A CA 1
ATOM 1161 C C . PRO A 1 146 ? -13.585 -6.956 42.521 1.00 88.25 146 PRO A C 1
ATOM 1163 O O . PRO A 1 146 ? -12.483 -6.489 42.257 1.00 88.25 146 PRO A O 1
ATOM 1166 N N . ALA A 1 147 ? -13.966 -8.162 42.081 1.00 90.94 147 ALA A N 1
ATOM 1167 C CA . ALA A 1 147 ? -13.164 -8.984 41.176 1.00 90.94 147 ALA A CA 1
ATOM 1168 C C . ALA A 1 147 ? -13.176 -8.476 39.719 1.00 90.94 147 ALA A C 1
ATOM 1170 O O . ALA A 1 147 ? -12.368 -8.922 38.906 1.00 90.94 147 ALA A O 1
ATOM 1171 N N . ILE A 1 148 ? -14.093 -7.569 39.363 1.00 91.12 148 ILE A N 1
ATOM 1172 C CA . ILE A 1 148 ? -14.135 -6.950 38.037 1.00 91.12 148 ILE A CA 1
ATOM 1173 C C . ILE A 1 148 ? -13.090 -5.824 37.999 1.00 91.12 148 ILE A C 1
ATOM 1175 O O . ILE A 1 148 ? -13.151 -4.909 38.821 1.00 91.12 148 ILE A O 1
ATOM 1179 N N . PRO A 1 149 ? -12.149 -5.832 37.036 1.00 93.38 149 PRO A N 1
ATOM 1180 C CA . PRO A 1 149 ? -11.044 -4.875 36.995 1.00 93.38 149 PRO A CA 1
ATOM 1181 C C . PRO A 1 149 ? -11.483 -3.513 36.424 1.00 93.38 149 PRO A C 1
ATOM 1183 O O . PRO A 1 149 ? -11.060 -3.113 35.341 1.00 93.38 149 PRO A O 1
ATOM 1186 N N . VAL A 1 150 ? -12.354 -2.791 37.138 1.00 93.19 150 VAL A N 1
ATOM 1187 C CA . VAL A 1 150 ? -12.939 -1.511 36.686 1.00 93.19 150 VAL A CA 1
ATOM 1188 C C . VAL A 1 150 ? -11.861 -0.472 36.377 1.00 93.19 150 VAL A C 1
ATOM 1190 O O . VAL A 1 150 ? -11.902 0.137 35.312 1.00 93.19 150 VAL A O 1
ATOM 1193 N N . ALA A 1 151 ? -10.871 -0.304 37.259 1.00 92.12 151 ALA A N 1
ATOM 1194 C CA . ALA A 1 151 ? -9.793 0.667 37.062 1.00 92.12 151 ALA A CA 1
ATOM 1195 C C . ALA A 1 151 ? -9.007 0.396 35.768 1.00 92.12 151 ALA A C 1
ATOM 1197 O O . ALA A 1 151 ? -8.815 1.302 34.965 1.00 92.12 151 ALA A O 1
ATOM 1198 N N . THR A 1 152 ? -8.646 -0.866 35.514 1.00 92.56 152 THR A N 1
ATOM 1199 C CA . THR A 1 152 ? -7.974 -1.272 34.273 1.00 92.56 152 THR A CA 1
ATOM 1200 C C . THR A 1 152 ? -8.837 -0.981 33.047 1.00 92.56 152 THR A C 1
ATOM 1202 O O . THR A 1 152 ? -8.340 -0.432 32.070 1.00 92.56 152 THR A O 1
ATOM 1205 N N . ARG A 1 153 ? -10.144 -1.281 33.100 1.00 93.56 153 ARG A N 1
ATOM 1206 C CA . ARG A 1 153 ? -11.067 -1.012 31.982 1.00 93.56 153 ARG A CA 1
ATOM 1207 C C . ARG A 1 153 ? -11.195 0.478 31.679 1.00 93.56 153 ARG A C 1
ATOM 1209 O O . ARG A 1 153 ? -11.327 0.829 30.511 1.00 93.56 153 ARG A O 1
ATOM 1216 N N . LEU A 1 154 ? -11.154 1.334 32.701 1.00 94.38 154 LEU A N 1
ATOM 1217 C CA . LEU A 1 154 ? -11.192 2.786 32.528 1.00 94.38 154 LEU A CA 1
ATOM 1218 C C . LEU A 1 154 ? -9.935 3.314 31.831 1.00 94.38 154 LEU A C 1
ATOM 1220 O O . LEU A 1 154 ? -10.073 4.157 30.949 1.00 94.38 154 LEU A O 1
ATOM 1224 N N . THR A 1 155 ? -8.751 2.804 32.185 1.00 92.25 155 THR A N 1
ATOM 1225 C CA . THR A 1 155 ? -7.489 3.165 31.517 1.00 92.25 155 THR A CA 1
ATOM 1226 C C . THR A 1 155 ? -7.464 2.683 30.067 1.00 92.25 155 THR A C 1
ATOM 1228 O O . THR A 1 155 ? -7.193 3.469 29.168 1.00 92.25 155 THR A O 1
ATOM 1231 N N . GLU A 1 156 ? -7.825 1.417 29.821 1.00 93.62 156 GLU A N 1
ATOM 1232 C CA . GLU A 1 156 ? -7.881 0.845 28.466 1.00 93.62 156 GLU A CA 1
ATOM 1233 C C . GLU A 1 156 ? -8.807 1.644 27.530 1.00 93.62 156 GLU A C 1
ATOM 1235 O O . GLU A 1 156 ? -8.547 1.733 26.332 1.00 93.62 156 GLU A O 1
ATOM 1240 N N . ALA A 1 157 ? -9.890 2.227 28.060 1.00 94.56 157 ALA A N 1
ATOM 1241 C CA . ALA A 1 157 ? -10.871 2.960 27.265 1.00 94.56 157 ALA A CA 1
ATOM 1242 C C . ALA A 1 157 ? -10.272 4.186 26.561 1.00 94.56 157 ALA A C 1
ATOM 1244 O O . ALA A 1 157 ? -10.574 4.418 25.393 1.00 94.56 157 ALA A O 1
ATOM 1245 N N . ASP A 1 158 ? -9.434 4.963 27.253 1.00 92.31 158 ASP A N 1
ATOM 1246 C CA . ASP A 1 158 ? -8.848 6.187 26.691 1.00 92.31 158 ASP A CA 1
ATOM 1247 C C . ASP A 1 158 ? -7.886 5.875 25.546 1.00 92.31 158 ASP A C 1
ATOM 1249 O O . ASP A 1 158 ? -7.997 6.454 24.460 1.00 92.31 158 ASP A O 1
ATOM 1253 N N . ASP A 1 159 ? -7.014 4.890 25.757 1.00 92.69 159 ASP A N 1
ATOM 1254 C CA . ASP A 1 159 ? -6.058 4.435 24.749 1.00 92.69 159 ASP A CA 1
ATOM 1255 C C . ASP A 1 159 ? -6.773 3.862 23.515 1.00 92.69 159 ASP A C 1
ATOM 1257 O O . ASP A 1 159 ? -6.395 4.144 22.373 1.00 92.69 159 ASP A O 1
ATOM 1261 N N . LEU A 1 160 ? -7.845 3.085 23.719 1.00 94.69 160 LEU A N 1
ATOM 1262 C CA . LEU A 1 160 ? -8.639 2.522 22.625 1.00 94.69 160 LEU A CA 1
ATOM 1263 C C . LEU A 1 160 ? -9.379 3.597 21.834 1.00 94.69 160 LEU A C 1
ATOM 1265 O O . LEU A 1 160 ? -9.370 3.554 20.605 1.00 94.69 160 LEU A O 1
ATOM 1269 N N . VAL A 1 161 ? -9.988 4.578 22.506 1.00 94.25 161 VAL A N 1
ATOM 1270 C CA . VAL A 1 161 ? -10.671 5.691 21.832 1.00 94.25 161 VAL A CA 1
ATOM 1271 C C . VAL A 1 161 ? -9.692 6.476 20.964 1.00 94.25 161 VAL A C 1
ATOM 1273 O O . VAL A 1 161 ? -10.017 6.764 19.812 1.00 94.25 161 VAL A O 1
ATOM 1276 N N . ALA A 1 162 ? -8.497 6.785 21.475 1.00 91.19 162 ALA A N 1
ATOM 1277 C CA . ALA A 1 162 ? -7.471 7.482 20.704 1.00 91.19 162 ALA A CA 1
ATOM 1278 C C . ALA A 1 162 ? -7.067 6.685 19.451 1.00 91.19 162 ALA A C 1
ATOM 1280 O O . ALA A 1 162 ? -7.113 7.218 18.342 1.00 91.19 162 ALA A O 1
ATOM 1281 N N . ARG A 1 163 ? -6.762 5.387 19.607 1.00 91.31 163 ARG A N 1
ATOM 1282 C CA . ARG A 1 163 ? -6.393 4.495 18.491 1.00 91.31 163 ARG A CA 1
ATOM 1283 C C . ARG A 1 163 ? -7.508 4.376 17.448 1.00 91.31 163 ARG A C 1
ATOM 1285 O O . ARG A 1 163 ? -7.227 4.453 16.253 1.00 91.31 163 ARG A O 1
ATOM 1292 N N . LEU A 1 164 ? -8.762 4.210 17.878 1.00 90.31 164 LEU A N 1
ATOM 1293 C CA . LEU A 1 164 ? -9.911 4.075 16.978 1.00 90.31 164 LEU A CA 1
ATOM 1294 C C . LEU A 1 164 ? -10.187 5.375 16.202 1.00 90.31 164 LEU A C 1
ATOM 1296 O O . LEU A 1 164 ? -10.443 5.328 15.001 1.00 90.31 164 LEU A O 1
ATOM 1300 N N . VAL A 1 165 ? -10.098 6.542 16.852 1.00 88.88 165 VAL A N 1
ATOM 1301 C CA . VAL A 1 165 ? -10.277 7.843 16.179 1.00 88.88 165 VAL A CA 1
ATOM 1302 C C . VAL A 1 165 ? -9.233 8.046 15.081 1.00 88.88 165 VAL A C 1
ATOM 1304 O O . VAL A 1 165 ? -9.595 8.469 13.983 1.00 88.88 165 VAL A O 1
ATOM 1307 N N . THR A 1 166 ? -7.970 7.694 15.336 1.00 85.12 166 THR A N 1
ATOM 1308 C CA . THR A 1 166 ? -6.899 7.786 14.334 1.00 85.12 166 THR A CA 1
ATOM 1309 C C . THR A 1 166 ? -7.216 6.951 13.093 1.00 85.12 166 THR A C 1
ATOM 1311 O O . THR A 1 166 ? -7.260 7.495 11.990 1.00 85.12 166 THR A O 1
ATOM 1314 N N . ILE A 1 167 ? -7.543 5.662 13.248 1.00 84.75 167 ILE A N 1
ATOM 1315 C CA . ILE A 1 167 ? -7.769 4.784 12.085 1.00 84.75 167 ILE A CA 1
ATOM 1316 C C . ILE A 1 167 ? -9.020 5.151 11.271 1.00 84.75 167 ILE A C 1
ATOM 1318 O O . ILE A 1 167 ? -9.030 4.987 10.049 1.00 84.75 167 ILE A O 1
ATOM 1322 N N . PHE A 1 168 ? -10.081 5.656 11.912 1.00 79.56 168 PHE A N 1
ATOM 1323 C CA . PHE A 1 168 ? -11.281 6.098 11.194 1.00 79.56 168 PHE A CA 1
ATOM 1324 C C . PHE A 1 168 ? -11.111 7.495 10.580 1.00 79.56 168 PHE A C 1
ATOM 1326 O O . PHE A 1 168 ? -11.735 7.779 9.558 1.00 79.56 168 PHE A O 1
ATOM 1333 N N . GLY A 1 169 ? -10.234 8.340 11.134 1.00 68.25 169 GLY A N 1
ATOM 1334 C CA . GLY A 1 169 ? -9.836 9.614 10.531 1.00 68.25 169 GLY A CA 1
ATOM 1335 C C . GLY A 1 169 ? -8.943 9.441 9.296 1.00 68.25 169 GLY A C 1
ATOM 1336 O O . GLY A 1 169 ? -9.158 10.097 8.277 1.00 68.25 169 GLY A O 1
ATOM 1337 N N . GLU A 1 170 ? -7.985 8.514 9.340 1.00 59.97 170 GLU A N 1
ATOM 1338 C CA . GLU A 1 170 ? -7.046 8.235 8.242 1.00 59.97 170 GLU A CA 1
ATOM 1339 C C . GLU A 1 170 ? -7.719 7.608 7.009 1.00 59.97 170 GLU A C 1
ATOM 1341 O O . GLU A 1 170 ? -7.362 7.929 5.871 1.00 59.97 170 GLU A O 1
ATOM 1346 N N . ALA A 1 171 ? -8.746 6.773 7.208 1.00 54.19 171 ALA A N 1
ATOM 1347 C CA . ALA A 1 171 ? -9.481 6.115 6.123 1.00 54.19 171 ALA A CA 1
ATOM 1348 C C . ALA A 1 171 ? -10.152 7.098 5.139 1.00 54.19 171 ALA A C 1
ATOM 1350 O O . ALA A 1 171 ? -10.344 6.761 3.967 1.00 54.19 171 ALA A O 1
ATOM 1351 N N . ASN A 1 172 ? -10.473 8.320 5.581 1.00 46.47 172 ASN A N 1
ATOM 1352 C CA . ASN A 1 172 ? -11.030 9.363 4.715 1.00 46.47 172 ASN A CA 1
ATOM 1353 C C . ASN A 1 172 ? -9.972 10.030 3.819 1.00 46.47 172 ASN A C 1
ATOM 1355 O O . ASN A 1 172 ? -10.300 10.444 2.710 1.00 46.47 172 ASN A O 1
ATOM 1359 N N . ASN A 1 173 ? -8.702 10.065 4.236 1.00 47.59 173 ASN A N 1
ATOM 1360 C CA . ASN A 1 173 ? -7.613 10.683 3.467 1.00 47.59 173 ASN A CA 1
ATOM 1361 C C . ASN A 1 173 ? -7.003 9.737 2.417 1.00 47.59 173 ASN A C 1
ATOM 1363 O O . ASN A 1 173 ? -6.450 10.187 1.414 1.00 47.59 173 ASN A O 1
ATOM 1367 N N . ALA A 1 174 ? -7.113 8.419 2.610 1.00 48.88 174 ALA A N 1
ATOM 1368 C CA . ALA A 1 174 ? -6.487 7.425 1.735 1.00 48.88 174 ALA A CA 1
ATOM 1369 C C . ALA A 1 174 ? -7.200 7.216 0.381 1.00 48.88 174 ALA A C 1
ATOM 1371 O O . ALA A 1 174 ? -6.590 6.690 -0.549 1.00 48.88 174 ALA A O 1
ATOM 1372 N N . LYS A 1 175 ? -8.468 7.630 0.233 1.00 44.50 175 LYS A N 1
ATOM 1373 C CA . LYS A 1 175 ? -9.256 7.400 -0.996 1.00 44.50 175 LYS A CA 1
ATOM 1374 C C . LYS A 1 175 ? -8.779 8.197 -2.224 1.00 44.50 175 LYS A C 1
ATOM 1376 O O . LYS A 1 175 ? -9.145 7.823 -3.330 1.00 44.50 175 LYS A O 1
ATOM 1381 N N . GLY A 1 176 ? -7.977 9.253 -2.053 1.00 39.53 176 GLY A N 1
ATOM 1382 C CA . GLY A 1 176 ? -7.560 10.136 -3.155 1.00 39.53 176 GLY A CA 1
ATOM 1383 C C . GLY A 1 176 ? -6.265 9.755 -3.886 1.00 39.53 176 GLY A C 1
ATOM 1384 O O . GLY A 1 176 ? -6.098 10.135 -5.032 1.00 39.53 176 GLY A O 1
ATOM 1385 N N . LYS A 1 177 ? -5.351 9.004 -3.258 1.00 48.53 177 LYS A N 1
ATOM 1386 C CA . LYS A 1 177 ? -3.994 8.741 -3.794 1.00 48.53 177 LYS A CA 1
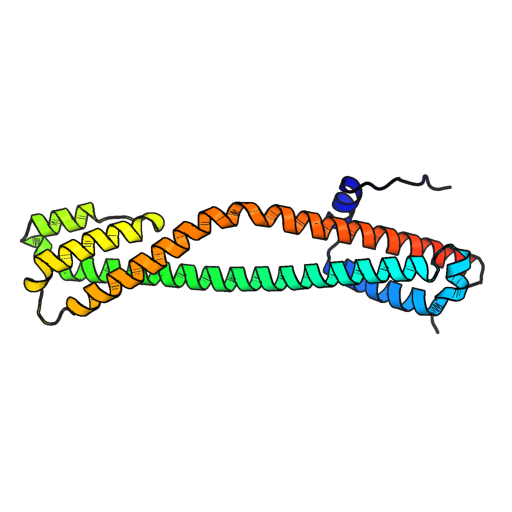ATOM 1387 C C . LYS A 1 177 ? -3.829 7.572 -4.792 1.00 48.53 177 LYS A C 1
ATOM 1389 O O . LYS A 1 177 ? -2.978 7.681 -5.663 1.00 48.53 177 LYS A O 1
ATOM 1394 N N . PRO A 1 178 ? -4.582 6.454 -4.723 1.00 51.81 178 PRO A N 1
ATOM 1395 C CA . PRO A 1 178 ? -4.239 5.253 -5.501 1.00 51.81 178 PRO A CA 1
ATOM 1396 C C . PRO A 1 178 ? -4.344 5.379 -7.030 1.00 51.81 178 PRO A C 1
ATOM 1398 O O . PRO A 1 178 ? -3.765 4.559 -7.741 1.00 51.81 178 PRO A O 1
ATOM 1401 N N . MET A 1 179 ? -5.128 6.338 -7.534 1.00 52.19 179 MET A N 1
ATOM 1402 C CA . MET A 1 179 ? -5.401 6.474 -8.970 1.00 52.19 179 MET A CA 1
ATOM 1403 C C . MET A 1 179 ? -4.235 7.126 -9.726 1.00 52.19 179 MET A C 1
ATOM 1405 O O . MET A 1 179 ? -3.951 6.721 -10.852 1.00 52.19 179 MET A O 1
ATOM 1409 N N . ASP A 1 180 ? -3.530 8.064 -9.092 1.00 53.53 180 ASP A N 1
ATOM 1410 C CA . ASP A 1 180 ? -2.434 8.808 -9.720 1.00 53.53 180 ASP A CA 1
ATOM 1411 C C . ASP A 1 180 ? -1.162 7.946 -9.843 1.00 53.53 180 ASP A C 1
ATOM 1413 O O . ASP A 1 180 ? -0.552 7.910 -10.913 1.00 53.53 180 ASP A O 1
ATOM 1417 N N . ASP A 1 181 ? -0.853 7.134 -8.821 1.00 61.50 181 ASP A N 1
ATOM 1418 C CA . ASP A 1 181 ? 0.314 6.229 -8.799 1.00 61.50 181 ASP A CA 1
ATOM 1419 C C . ASP A 1 181 ? 0.291 5.182 -9.938 1.00 61.50 181 ASP A C 1
ATOM 1421 O O . ASP A 1 181 ? 1.331 4.706 -10.392 1.00 61.50 181 ASP A O 1
ATOM 1425 N N . THR A 1 182 ? -0.902 4.786 -10.404 1.00 70.31 182 THR A N 1
ATOM 1426 C CA . THR A 1 182 ? -1.044 3.778 -11.475 1.00 70.31 182 THR A CA 1
ATOM 1427 C C . THR A 1 182 ? -0.867 4.402 -12.862 1.00 70.31 182 THR A C 1
ATOM 1429 O O . THR A 1 182 ? -0.278 3.795 -13.748 1.00 70.31 182 THR A O 1
ATOM 1432 N N . ALA A 1 183 ? -1.309 5.646 -13.051 1.00 79.94 183 ALA A N 1
ATOM 1433 C CA . ALA A 1 183 ? -1.180 6.328 -14.335 1.00 79.94 183 ALA A CA 1
ATOM 1434 C C . ALA A 1 183 ? 0.272 6.727 -14.653 1.00 79.94 183 ALA A C 1
ATOM 1436 O O . ALA A 1 183 ? 0.635 6.842 -15.825 1.00 79.94 183 ALA A O 1
ATOM 1437 N N . GLU A 1 184 ? 1.091 6.968 -13.628 1.00 85.19 184 GLU A N 1
ATOM 1438 C CA . GLU A 1 184 ? 2.508 7.305 -13.785 1.00 85.19 184 GLU A CA 1
ATOM 1439 C C . GLU A 1 184 ? 3.343 6.095 -14.227 1.00 85.19 184 GLU A C 1
ATOM 1441 O O . GLU A 1 184 ? 4.141 6.206 -15.161 1.00 85.19 184 GLU A O 1
ATOM 1446 N N . ILE A 1 185 ? 3.113 4.922 -13.628 1.00 88.19 185 ILE A N 1
ATOM 1447 C CA . ILE A 1 185 ? 3.815 3.699 -14.035 1.00 88.19 185 ILE A CA 1
ATOM 1448 C C . ILE A 1 185 ? 3.385 3.243 -15.435 1.00 88.19 185 ILE A C 1
ATOM 1450 O O . ILE A 1 185 ? 4.252 2.958 -16.254 1.00 88.19 185 ILE A O 1
ATOM 1454 N N . ASP A 1 186 ? 2.090 3.324 -15.769 1.00 89.44 186 ASP A N 1
ATOM 1455 C CA . ASP A 1 186 ? 1.590 3.019 -17.118 1.00 89.44 186 ASP A CA 1
ATOM 1456 C C . ASP A 1 186 ? 2.213 3.948 -18.179 1.00 89.44 186 ASP A C 1
ATOM 1458 O O . ASP A 1 186 ? 2.481 3.548 -19.314 1.00 89.44 186 ASP A O 1
ATOM 1462 N N . LEU A 1 187 ? 2.470 5.213 -17.833 1.00 92.31 187 LEU A N 1
ATOM 1463 C CA . LEU A 1 187 ? 3.150 6.148 -18.729 1.00 92.31 187 LEU A CA 1
ATOM 1464 C C . LEU A 1 187 ? 4.597 5.711 -19.002 1.00 92.31 187 LEU A C 1
ATOM 1466 O O . LEU A 1 187 ? 5.035 5.735 -20.156 1.00 92.31 187 LEU A O 1
ATOM 1470 N N . LEU A 1 188 ? 5.340 5.327 -17.961 1.00 92.62 188 LEU A N 1
ATOM 1471 C CA . LEU A 1 188 ? 6.724 4.865 -18.098 1.00 92.62 188 LEU A CA 1
ATOM 1472 C C . LEU A 1 188 ? 6.815 3.523 -18.822 1.00 92.62 188 LEU A C 1
ATOM 1474 O O . LEU A 1 188 ? 7.646 3.389 -19.720 1.00 92.62 188 LEU A O 1
ATOM 1478 N N . ASP A 1 189 ? 5.919 2.587 -18.511 1.00 92.75 189 ASP A N 1
ATOM 1479 C CA . ASP A 1 189 ? 5.796 1.307 -19.208 1.00 92.75 189 ASP A CA 1
ATOM 1480 C C . ASP A 1 189 ? 5.602 1.517 -20.713 1.00 92.75 189 ASP A C 1
ATOM 1482 O O . ASP A 1 189 ? 6.288 0.912 -21.540 1.00 92.75 189 ASP A O 1
ATOM 1486 N N . GLY A 1 190 ? 4.716 2.446 -21.085 1.00 92.62 190 GLY A N 1
ATOM 1487 C CA . GLY A 1 190 ? 4.469 2.800 -22.478 1.00 92.62 190 GLY A CA 1
ATOM 1488 C C . GLY A 1 190 ? 5.680 3.410 -23.181 1.00 92.62 190 GLY A C 1
ATOM 1489 O O . GLY A 1 190 ? 5.979 3.041 -24.320 1.00 92.62 190 GLY A O 1
ATOM 1490 N N . LYS A 1 191 ? 6.385 4.337 -22.519 1.00 94.88 191 LYS A N 1
ATOM 1491 C CA . LYS A 1 191 ? 7.599 4.968 -23.065 1.00 94.88 191 LYS A CA 1
ATOM 1492 C C . LYS A 1 191 ? 8.705 3.938 -23.289 1.00 94.88 191 LYS A C 1
ATOM 1494 O O . LYS A 1 191 ? 9.255 3.866 -24.389 1.00 94.88 191 LYS A O 1
ATOM 1499 N N . LEU A 1 192 ? 8.987 3.111 -22.280 1.00 96.00 192 LEU A N 1
ATOM 1500 C CA . LEU A 1 192 ? 9.997 2.056 -22.358 1.00 96.00 192 LEU A CA 1
ATOM 1501 C C . LEU A 1 192 ? 9.658 1.040 -23.449 1.00 96.00 192 LEU A C 1
ATOM 1503 O O . LEU A 1 192 ? 10.523 0.721 -24.262 1.00 96.00 192 LEU A O 1
ATOM 1507 N N . TYR A 1 193 ? 8.401 0.597 -23.537 1.00 95.12 193 TYR A N 1
ATOM 1508 C CA . TYR A 1 193 ? 7.961 -0.333 -24.577 1.00 95.12 193 TYR A CA 1
ATOM 1509 C C . TYR A 1 193 ? 8.213 0.203 -25.990 1.00 95.12 193 TYR A C 1
ATOM 1511 O O . TYR A 1 193 ? 8.698 -0.526 -26.857 1.00 95.12 193 TYR A O 1
ATOM 1519 N N . VAL A 1 194 ? 7.891 1.475 -26.248 1.00 93.56 194 VAL A N 1
ATOM 1520 C CA . VAL A 1 194 ? 8.096 2.079 -27.573 1.00 93.56 194 VAL A CA 1
ATOM 1521 C C . VAL A 1 194 ? 9.583 2.125 -27.928 1.00 93.56 194 VAL A C 1
ATOM 1523 O O . VAL A 1 194 ? 9.937 1.716 -29.034 1.00 93.56 194 VAL A O 1
ATOM 1526 N N . ILE A 1 195 ? 10.450 2.524 -26.992 1.00 93.75 195 ILE A N 1
ATOM 1527 C CA . ILE A 1 195 ? 11.906 2.547 -27.210 1.00 93.75 195 ILE A CA 1
ATOM 1528 C C . ILE A 1 195 ? 12.443 1.129 -27.458 1.00 93.75 195 ILE A C 1
ATOM 1530 O O . ILE A 1 195 ? 13.143 0.904 -28.443 1.00 93.75 195 ILE A O 1
ATOM 1534 N N . ILE A 1 196 ? 12.057 0.152 -26.629 1.00 93.81 196 ILE A N 1
ATOM 1535 C CA . ILE A 1 196 ? 12.425 -1.269 -26.776 1.00 93.81 196 ILE A CA 1
ATOM 1536 C C . ILE A 1 196 ? 12.005 -1.799 -28.150 1.00 93.81 196 ILE A C 1
ATOM 1538 O O . ILE A 1 196 ? 12.779 -2.467 -28.842 1.00 93.81 196 ILE A O 1
ATOM 1542 N N . ARG A 1 197 ? 10.771 -1.512 -28.573 1.00 92.56 197 ARG A N 1
ATOM 1543 C CA . ARG A 1 197 ? 10.246 -1.939 -29.872 1.00 92.56 197 ARG A CA 1
ATOM 1544 C C . ARG A 1 197 ? 11.050 -1.338 -31.018 1.00 92.56 197 ARG A C 1
ATOM 1546 O O . ARG A 1 197 ? 11.383 -2.067 -31.953 1.00 92.56 197 ARG A O 1
ATOM 1553 N N . ASP A 1 198 ? 11.335 -0.044 -30.953 1.00 90.94 198 ASP A N 1
ATOM 1554 C CA . ASP A 1 198 ? 12.021 0.683 -32.017 1.00 90.94 198 ASP A CA 1
ATOM 1555 C C . ASP A 1 198 ? 13.497 0.254 -32.109 1.00 90.94 198 ASP A C 1
ATOM 1557 O O . ASP A 1 198 ? 13.975 -0.031 -33.209 1.00 90.94 198 ASP A O 1
ATOM 1561 N N . PHE A 1 199 ? 14.173 0.056 -30.969 1.00 92.44 199 PHE A N 1
ATOM 1562 C CA . PHE A 1 199 ? 15.514 -0.537 -30.903 1.00 92.44 199 PHE A CA 1
ATOM 1563 C C . PHE A 1 199 ? 15.540 -1.931 -31.545 1.00 92.44 199 PHE A C 1
ATOM 1565 O O . PHE A 1 199 ? 16.369 -2.222 -32.406 1.00 92.44 199 PHE A O 1
ATOM 1572 N N . ASN A 1 200 ? 14.578 -2.793 -31.201 1.00 90.94 200 ASN A N 1
ATOM 1573 C CA . ASN A 1 200 ? 14.473 -4.131 -31.783 1.00 90.94 200 ASN A CA 1
ATOM 1574 C C . ASN A 1 200 ? 14.132 -4.103 -33.288 1.00 90.94 200 ASN A C 1
ATOM 1576 O O . ASN A 1 200 ? 14.550 -4.989 -34.037 1.00 90.94 200 ASN A O 1
ATOM 1580 N N . GLU A 1 201 ? 13.355 -3.120 -33.761 1.00 89.81 201 GLU A N 1
ATOM 1581 C CA . GLU A 1 201 ? 13.113 -2.909 -35.195 1.00 89.81 201 GLU A CA 1
ATOM 1582 C C . GLU A 1 201 ? 14.398 -2.519 -35.937 1.00 89.81 201 GLU A C 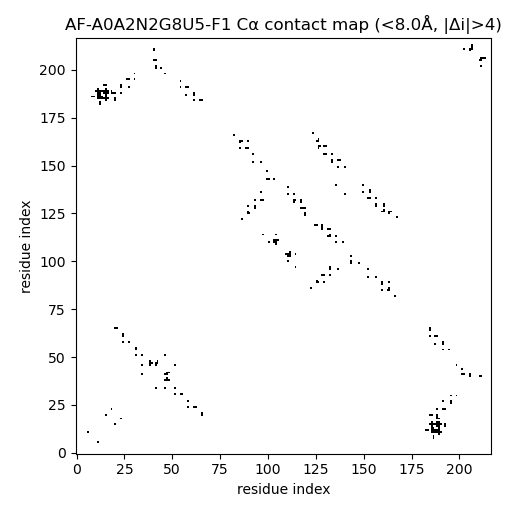1
ATOM 1584 O O . GLU A 1 201 ? 14.649 -3.065 -37.017 1.00 89.81 201 GLU A O 1
ATOM 1589 N N . ALA A 1 202 ? 15.220 -1.648 -35.349 1.00 89.00 202 ALA A N 1
ATOM 1590 C CA . ALA A 1 202 ? 16.523 -1.272 -35.885 1.00 89.00 202 ALA A CA 1
ATOM 1591 C C . ALA A 1 202 ? 17.519 -2.442 -35.859 1.00 89.00 202 ALA A C 1
ATOM 1593 O O . ALA A 1 202 ? 18.128 -2.733 -36.885 1.00 89.00 202 ALA A O 1
ATOM 1594 N N . GLY A 1 203 ? 17.582 -3.214 -34.770 1.00 88.56 203 GLY A N 1
ATOM 1595 C CA . GLY A 1 203 ? 18.403 -4.428 -34.697 1.00 88.56 203 GLY A CA 1
ATOM 1596 C C . GLY A 1 203 ? 18.047 -5.445 -35.790 1.00 88.56 203 GLY A C 1
ATOM 1597 O O . GLY A 1 203 ? 18.924 -5.960 -36.479 1.00 88.56 203 GLY A O 1
ATOM 1598 N N . ARG A 1 204 ? 16.749 -5.663 -36.062 1.00 89.19 204 ARG A N 1
ATOM 1599 C CA . ARG A 1 204 ? 16.305 -6.497 -37.201 1.00 89.19 204 ARG A CA 1
ATOM 1600 C C . ARG A 1 204 ? 16.724 -5.931 -38.560 1.00 89.19 204 ARG A C 1
ATOM 1602 O O . ARG A 1 204 ? 16.898 -6.691 -39.512 1.00 89.19 204 ARG A O 1
ATOM 1609 N N . ALA A 1 205 ? 16.825 -4.611 -38.701 1.00 88.81 205 ALA A N 1
ATOM 1610 C CA . ALA A 1 205 ? 17.339 -3.996 -39.920 1.00 88.81 205 ALA A CA 1
ATOM 1611 C C . ALA A 1 205 ? 18.854 -4.213 -40.060 1.00 88.81 205 ALA A C 1
ATOM 1613 O O . ALA A 1 205 ? 19.285 -4.625 -41.135 1.00 88.81 205 ALA A O 1
ATOM 1614 N N . ALA A 1 206 ? 19.617 -4.045 -38.979 1.00 88.19 206 ALA A N 1
ATOM 1615 C CA . ALA A 1 206 ? 21.057 -4.291 -38.940 1.00 88.19 206 ALA A CA 1
ATOM 1616 C C . ALA A 1 206 ? 21.413 -5.757 -39.252 1.00 88.19 206 ALA A C 1
ATOM 1618 O O . ALA A 1 206 ? 22.299 -6.009 -40.066 1.00 88.19 206 ALA A O 1
ATOM 1619 N N . VAL A 1 207 ? 20.661 -6.727 -38.713 1.00 88.38 207 VAL A N 1
ATOM 1620 C CA . VAL A 1 207 ? 20.820 -8.156 -39.057 1.00 88.38 207 VAL A CA 1
ATOM 1621 C C . VAL A 1 207 ? 20.581 -8.400 -40.549 1.00 88.38 207 VAL A C 1
ATOM 1623 O O . VAL A 1 207 ? 21.395 -9.034 -41.215 1.00 88.38 207 VAL A O 1
ATOM 1626 N N . ARG A 1 208 ? 19.502 -7.848 -41.125 1.00 87.38 208 ARG A N 1
ATOM 1627 C CA . ARG A 1 208 ? 19.227 -7.984 -42.572 1.00 87.38 208 ARG A CA 1
ATOM 1628 C C . ARG A 1 208 ? 20.290 -7.332 -43.454 1.00 87.38 208 ARG A C 1
ATOM 1630 O O . ARG A 1 208 ? 20.476 -7.771 -44.583 1.00 87.38 208 ARG A O 1
ATOM 1637 N N . ALA A 1 209 ? 20.952 -6.294 -42.953 1.00 87.25 209 ALA A N 1
ATOM 1638 C CA . ALA A 1 209 ? 22.072 -5.643 -43.620 1.00 87.25 209 ALA A CA 1
ATOM 1639 C C . ALA A 1 209 ? 23.407 -6.394 -43.431 1.00 87.25 209 ALA A C 1
ATOM 1641 O O . ALA A 1 209 ? 24.407 -5.995 -44.017 1.00 87.25 209 ALA A O 1
ATOM 1642 N N . GLY A 1 210 ? 23.435 -7.472 -42.635 1.00 87.75 210 GLY A N 1
ATOM 1643 C CA . GLY A 1 210 ? 24.646 -8.236 -42.330 1.00 87.75 210 GLY A CA 1
ATOM 1644 C C . GLY A 1 210 ? 25.595 -7.547 -41.344 1.00 87.75 210 GLY A C 1
ATOM 1645 O O . GLY A 1 210 ? 26.750 -7.948 -41.246 1.00 87.75 210 GLY A O 1
ATOM 1646 N N . LEU A 1 211 ? 25.126 -6.518 -40.631 1.00 88.19 211 LEU A N 1
ATOM 1647 C CA . LEU A 1 211 ? 25.917 -5.734 -39.673 1.00 88.19 211 LEU A CA 1
ATOM 1648 C C . LEU A 1 211 ? 25.901 -6.334 -38.260 1.00 88.19 211 LEU A C 1
ATOM 1650 O O . LEU A 1 211 ? 26.790 -6.060 -37.461 1.00 88.19 211 LEU A O 1
ATOM 1654 N N . LEU A 1 212 ? 24.898 -7.165 -37.961 1.00 85.56 212 LEU A N 1
ATOM 1655 C CA . LEU A 1 212 ? 24.795 -7.949 -36.731 1.00 85.56 212 LEU A CA 1
ATOM 1656 C C . LEU A 1 212 ? 24.604 -9.432 -37.069 1.00 85.56 212 LEU A C 1
ATOM 1658 O O . LEU A 1 212 ? 23.962 -9.747 -38.077 1.00 85.56 212 LEU A O 1
ATOM 1662 N N . PRO A 1 213 ? 25.118 -10.355 -36.238 1.00 75.19 213 PRO A N 1
ATOM 1663 C CA . PRO A 1 213 ? 24.904 -11.779 -36.443 1.00 75.19 213 PRO A CA 1
ATOM 1664 C C . PRO A 1 213 ? 23.435 -12.160 -36.184 1.00 75.19 213 PRO A C 1
ATOM 1666 O O . PRO A 1 213 ? 22.790 -11.643 -35.275 1.00 75.19 213 PRO A O 1
ATOM 1669 N N . ASP A 1 214 ? 22.908 -13.105 -36.970 1.00 60.72 214 ASP A N 1
ATOM 1670 C CA . ASP A 1 214 ? 21.513 -13.585 -36.874 1.00 60.72 214 ASP A CA 1
ATOM 1671 C C . ASP A 1 214 ? 21.256 -14.418 -35.592 1.00 60.72 214 ASP A C 1
ATOM 1673 O O . ASP A 1 214 ? 20.118 -14.683 -35.202 1.00 60.72 214 ASP A O 1
ATOM 1677 N N . ARG A 1 215 ? 22.330 -14.814 -34.892 1.00 53.59 215 ARG A N 1
ATOM 1678 C CA . ARG A 1 215 ? 22.323 -15.412 -33.549 1.00 53.59 215 ARG A CA 1
ATOM 1679 C C . ARG A 1 215 ? 23.529 -14.923 -32.749 1.00 53.59 215 ARG A C 1
ATOM 1681 O O . ARG A 1 215 ? 24.614 -14.793 -33.311 1.00 53.59 215 ARG A O 1
ATOM 1688 N N . ALA A 1 216 ? 23.346 -14.713 -31.445 1.00 45.84 216 ALA A N 1
ATOM 1689 C CA . ALA A 1 216 ? 24.475 -14.621 -30.519 1.00 45.84 216 ALA A CA 1
ATOM 1690 C C . ALA A 1 216 ? 25.279 -15.943 -30.558 1.00 45.84 216 ALA A C 1
ATOM 1692 O O . ALA A 1 216 ? 24.656 -16.992 -30.774 1.00 45.84 216 ALA A O 1
ATOM 1693 N N . PRO A 1 217 ? 26.618 -15.903 -30.417 1.00 45.06 217 PRO A N 1
ATOM 1694 C CA . PRO A 1 217 ? 27.447 -17.107 -30.363 1.00 45.06 217 PRO A CA 1
ATOM 1695 C C . PRO A 1 217 ? 27.056 -18.053 -29.220 1.00 45.06 217 PRO A C 1
ATOM 1697 O O . PRO A 1 217 ? 26.583 -17.567 -28.167 1.00 45.06 217 PRO A O 1
#